Protein AF-A0A1I2V2Q7-F1 (afdb_monomer_lite)

Sequence (184 aa):
MTVQGTGQEMGPAPDPRGIEAPASISVDASSVDAARVRAPTTLAESLITEAGWTRGNFGHDGPNPPYLRIGGKLWLTLTEFEPCFSSFHRDRLLFRSKVSMTDHLSHYDQIMVDPLAFEDRFGPRQGTDATFPFGAWLSIREVRFTGIELLGKRHGPVRLPLEPLAVASAIWLRHTGRTGPAPA

Secondary structure (DSSP, 8-state):
--------------------PPP-------SSSGGG-PPPEEHHHHHHHHS---GGGG-TT-SSSS--EEEEEEPSSTT-EEEEEE-SS--SSSS--EEEHHHHHHT-SEEEE-THHHHHHH-TT---TTTS-TT--EEEEEEETTEEEEEETTTEEEEE-STT---GGGEEEE-----PPPP-

Foldseek 3Di:
DDDDDDDDDDDDDDDDDDDPDDPPPPPPPPPPQVVAWDDKDFLLVLCVPPVVDDQCLQPDPGLPHFFQDWDWDPDPPNPDIFTWRAGPDPDPDDHPRTDGPQVSQVVFFWKAAALVLQCVPPNPPPSDVVQPNHPFIWGFDDQDQQFTWTQGPPPGIDGHGPSSNGRRRRMITTHPSDPDPDDD

Structure (mmCIF, N/CA/C/O backbone):
data_AF-A0A1I2V2Q7-F1
#
_entry.id   AF-A0A1I2V2Q7-F1
#
loop_
_atom_site.group_PDB
_atom_site.id
_atom_site.type_symbol
_atom_site.label_atom_id
_atom_site.label_alt_id
_atom_site.label_comp_id
_atom_site.label_asym_id
_atom_site.label_entity_id
_atom_site.label_seq_id
_atom_site.pdbx_PDB_ins_code
_atom_site.Cartn_x
_atom_site.Cartn_y
_atom_site.Cartn_z
_atom_site.occupancy
_atom_site.B_iso_or_equiv
_atom_site.auth_seq_id
_atom_site.auth_comp_id
_atom_site.auth_asym_id
_atom_site.auth_atom_id
_atom_site.pdbx_PDB_model_num
ATOM 1 N N . MET A 1 1 ? -39.667 -34.264 -70.169 1.00 47.88 1 MET A N 1
ATOM 2 C CA . MET A 1 1 ? -40.884 -33.671 -70.770 1.00 47.88 1 MET A CA 1
ATOM 3 C C . MET A 1 1 ? -42.094 -34.266 -70.069 1.00 47.88 1 MET A C 1
ATOM 5 O O . MET A 1 1 ? -41.977 -35.409 -69.639 1.00 47.88 1 MET A O 1
ATOM 9 N N . THR A 1 2 ? -43.190 -33.489 -70.007 1.00 37.16 2 THR A N 1
ATOM 10 C CA . THR A 1 2 ? -44.535 -33.819 -69.461 1.00 37.16 2 THR A CA 1
ATOM 11 C C . THR A 1 2 ? -44.606 -33.855 -67.910 1.00 37.16 2 THR A C 1
ATOM 13 O O . THR A 1 2 ? -43.674 -34.349 -67.294 1.00 37.16 2 THR A O 1
ATOM 16 N N . VAL A 1 3 ? -45.592 -33.323 -67.160 1.00 42.06 3 VAL A N 1
ATOM 17 C CA . VAL A 1 3 ? -46.950 -32.760 -67.387 1.00 42.06 3 VAL A CA 1
ATOM 18 C C . VAL A 1 3 ? -47.276 -31.719 -66.280 1.00 42.06 3 VAL A C 1
ATOM 20 O O . VAL A 1 3 ? -46.694 -31.739 -65.202 1.00 42.06 3 VAL A O 1
ATOM 23 N N . GLN A 1 4 ? -48.238 -30.854 -66.610 1.00 40.84 4 GLN A N 1
ATOM 24 C CA . GLN A 1 4 ? -49.060 -29.878 -65.872 1.00 40.84 4 GLN A CA 1
ATOM 25 C C . GLN A 1 4 ? -49.684 -30.298 -64.516 1.00 40.84 4 GLN A C 1
ATOM 27 O O . GLN A 1 4 ? -49.813 -31.481 -64.221 1.00 40.84 4 GLN A O 1
ATOM 32 N N . GLY A 1 5 ? -50.259 -29.301 -63.817 1.00 38.88 5 GLY A N 1
ATOM 33 C CA . GLY A 1 5 ? -51.534 -29.439 -63.078 1.00 38.88 5 GLY A CA 1
ATOM 34 C C . GLY A 1 5 ? -51.632 -28.576 -61.809 1.00 38.88 5 GLY A C 1
ATOM 35 O O . GLY A 1 5 ? -50.904 -28.835 -60.864 1.00 38.88 5 GLY A O 1
ATOM 36 N N . THR A 1 6 ? -52.385 -27.458 -61.815 1.00 40.97 6 THR A N 1
ATOM 37 C CA . THR A 1 6 ? -53.725 -27.286 -61.166 1.00 40.97 6 THR A CA 1
ATOM 38 C C . THR A 1 6 ? -53.686 -27.440 -59.633 1.00 40.97 6 THR A C 1
ATOM 40 O O . THR A 1 6 ? -53.386 -28.515 -59.145 1.00 40.97 6 THR A O 1
ATOM 43 N N . GLY A 1 7 ? -53.914 -26.433 -58.784 1.00 42.69 7 GLY A N 1
ATOM 44 C CA . GLY A 1 7 ? -55.042 -25.498 -58.755 1.00 42.69 7 GLY A CA 1
ATOM 45 C C . GLY A 1 7 ? -56.241 -26.133 -58.030 1.00 42.69 7 GLY A C 1
ATOM 46 O O . GLY A 1 7 ? -56.908 -26.933 -58.665 1.00 42.69 7 GLY A O 1
ATOM 47 N N . GLN A 1 8 ? -56.461 -25.802 -56.744 1.00 45.25 8 GLN A N 1
ATOM 48 C CA . GLN A 1 8 ? -57.735 -25.742 -55.972 1.00 45.25 8 GLN A CA 1
ATOM 49 C C . GLN A 1 8 ? -57.384 -25.563 -54.472 1.00 45.25 8 GLN A C 1
ATOM 51 O O . GLN A 1 8 ? -56.536 -26.282 -53.959 1.00 45.25 8 GLN A O 1
ATOM 56 N N . GLU A 1 9 ? -57.740 -24.483 -53.770 1.00 38.28 9 GLU A N 1
ATOM 57 C CA . GLU A 1 9 ? -59.055 -23.965 -53.334 1.00 38.28 9 GLU A CA 1
ATOM 58 C C . GLU A 1 9 ? -59.531 -24.529 -51.969 1.00 38.28 9 GLU A C 1
ATOM 60 O O . GLU A 1 9 ? -59.973 -25.663 -51.856 1.00 38.28 9 GLU A O 1
ATOM 65 N N . MET A 1 10 ? -59.393 -23.665 -50.950 1.00 42.22 10 MET A N 1
ATOM 66 C CA . MET A 1 10 ? -60.330 -23.310 -49.866 1.00 42.22 10 MET A CA 1
ATOM 67 C C . MET A 1 10 ? -61.008 -24.391 -48.992 1.00 42.22 10 MET A C 1
ATOM 69 O O . MET A 1 10 ? -61.874 -25.141 -49.425 1.00 42.22 10 MET A O 1
ATOM 73 N N . GLY A 1 11 ? -60.752 -24.298 -47.681 1.00 37.41 11 GLY A N 1
ATOM 74 C CA . GLY A 1 11 ? -61.641 -24.761 -46.609 1.00 37.41 11 GLY A CA 1
ATOM 75 C C . GLY A 1 11 ? -61.456 -23.887 -45.350 1.00 37.41 11 GLY A C 1
ATOM 76 O O . GLY A 1 11 ? -60.307 -23.590 -45.018 1.00 37.41 11 GLY A O 1
ATOM 77 N N . PRO A 1 12 ? -62.530 -23.411 -44.683 1.00 48.53 12 PRO A N 1
ATOM 78 C CA . PRO A 1 12 ? -62.447 -22.479 -43.556 1.00 48.53 12 PRO A CA 1
ATOM 79 C C . PRO A 1 12 ? -62.260 -23.167 -42.187 1.00 48.53 12 PRO A C 1
ATOM 81 O O . PRO A 1 12 ? -62.393 -24.379 -42.050 1.00 48.53 12 PRO A O 1
ATOM 84 N N . ALA A 1 13 ? -61.945 -22.321 -41.197 1.00 47.22 13 ALA A N 1
ATOM 85 C CA . ALA A 1 13 ? -61.551 -22.569 -39.802 1.00 47.22 13 ALA A CA 1
ATOM 86 C C . ALA A 1 13 ? -62.484 -23.490 -38.971 1.00 47.22 13 ALA A C 1
ATOM 88 O O . ALA A 1 13 ? -63.638 -23.704 -39.344 1.00 47.22 13 ALA A O 1
ATOM 89 N N . PRO A 1 14 ? -62.028 -23.971 -37.792 1.00 50.31 14 PRO A N 1
ATOM 90 C CA . PRO A 1 14 ? -62.225 -23.158 -36.586 1.00 50.31 14 PRO A CA 1
ATOM 91 C C . PRO A 1 14 ? -61.078 -23.198 -35.558 1.00 50.31 14 PRO A C 1
ATOM 93 O O . PRO A 1 14 ? -60.478 -24.230 -35.269 1.00 50.31 14 PRO A O 1
ATOM 96 N N . ASP A 1 15 ? -60.865 -22.033 -34.954 1.00 52.50 15 ASP A N 1
ATOM 97 C CA . ASP A 1 15 ? -60.234 -21.820 -33.651 1.00 52.50 15 ASP A CA 1
ATOM 98 C C . ASP A 1 15 ? -61.124 -22.419 -32.543 1.00 52.50 15 ASP A C 1
ATOM 100 O O . ASP A 1 15 ? -62.352 -22.255 -32.584 1.00 52.50 15 ASP A O 1
ATOM 104 N N . PRO A 1 16 ? -60.541 -23.100 -31.544 1.00 44.28 16 PRO A N 1
ATOM 105 C CA . PRO A 1 16 ? -60.930 -22.718 -30.197 1.00 44.28 16 PRO A CA 1
ATOM 106 C C . PRO A 1 16 ? -59.769 -22.754 -29.196 1.00 44.28 16 PRO A C 1
ATOM 108 O O . PRO A 1 16 ? -59.332 -23.813 -28.755 1.00 44.28 16 PRO A O 1
ATOM 111 N N . ARG A 1 17 ? -59.481 -21.562 -28.676 1.00 35.75 17 ARG A N 1
ATOM 112 C CA . ARG A 1 17 ? -59.240 -21.275 -27.253 1.00 35.75 17 ARG A CA 1
ATOM 113 C C . ARG A 1 17 ? -57.937 -21.807 -26.655 1.00 35.75 17 ARG A C 1
ATOM 115 O O . ARG A 1 17 ? -57.837 -22.948 -26.225 1.00 35.75 17 ARG A O 1
ATOM 122 N N . GLY A 1 18 ? -57.084 -20.830 -26.360 1.00 40.41 18 GLY A N 1
ATOM 123 C CA . GLY A 1 18 ? -56.561 -20.662 -25.009 1.00 40.41 18 GLY A CA 1
ATOM 124 C C . GLY A 1 18 ? -55.277 -21.420 -24.724 1.00 40.41 18 GLY A C 1
ATOM 125 O O . GLY A 1 18 ? -55.314 -22.601 -24.424 1.00 40.41 18 GLY A O 1
ATOM 126 N N . ILE A 1 19 ? -54.171 -20.682 -24.726 1.00 43.44 19 ILE A N 1
ATOM 127 C CA . ILE A 1 19 ? -53.208 -20.600 -23.622 1.00 43.44 19 ILE A CA 1
ATOM 128 C C . ILE A 1 19 ? -52.491 -19.263 -23.845 1.00 43.44 19 ILE A C 1
ATOM 130 O O . ILE A 1 19 ? -51.709 -19.107 -24.781 1.00 43.44 19 ILE A O 1
ATOM 134 N N . GLU A 1 20 ? -52.830 -18.266 -23.028 1.00 40.56 20 GLU A N 1
ATOM 135 C CA . GLU A 1 20 ? -52.035 -17.048 -22.899 1.00 40.56 20 GLU A CA 1
ATOM 136 C C . GLU A 1 20 ? -50.634 -17.454 -22.433 1.00 40.56 20 GLU A C 1
ATOM 138 O O . GLU A 1 20 ? -50.457 -18.003 -21.343 1.00 40.56 20 GLU A O 1
ATOM 143 N N . ALA A 1 21 ? -49.631 -17.216 -23.276 1.00 42.75 21 ALA A N 1
ATOM 144 C CA . ALA A 1 21 ? -48.246 -17.261 -22.843 1.00 42.75 21 ALA A CA 1
ATOM 145 C C . ALA A 1 21 ? -48.030 -16.098 -21.857 1.00 42.75 21 ALA A C 1
ATOM 147 O O . ALA A 1 21 ? -48.347 -14.955 -22.203 1.00 42.75 21 ALA A O 1
ATOM 148 N N . PRO A 1 22 ? -47.526 -16.345 -20.635 1.00 43.75 22 PRO A N 1
ATOM 149 C CA . PRO A 1 22 ? -47.325 -15.278 -19.674 1.00 43.75 22 PRO A CA 1
ATOM 150 C C . PRO A 1 22 ? -46.285 -14.297 -20.212 1.00 43.75 22 PRO A C 1
ATOM 152 O O . PRO A 1 22 ? -45.195 -14.685 -20.635 1.00 43.75 22 PRO A O 1
ATOM 155 N N . ALA A 1 23 ? -46.650 -13.016 -20.181 1.00 42.16 23 ALA A N 1
ATOM 156 C CA . ALA A 1 23 ? -45.751 -11.907 -20.422 1.00 42.16 23 ALA A CA 1
ATOM 157 C C . ALA A 1 23 ? -44.493 -12.076 -19.561 1.00 42.16 23 ALA A C 1
ATOM 159 O O . ALA A 1 23 ? -44.561 -12.067 -18.330 1.00 42.16 23 ALA A O 1
ATOM 160 N N . SER A 1 24 ? -43.345 -12.225 -20.219 1.00 38.78 24 SER A N 1
ATOM 161 C CA . SER A 1 24 ? -42.039 -12.142 -19.580 1.00 38.78 24 SER A CA 1
ATOM 162 C C . SER A 1 24 ? -41.851 -10.720 -19.061 1.00 38.78 24 SER A C 1
ATOM 164 O O . SER A 1 24 ? -41.350 -9.841 -19.760 1.00 38.78 24 SER A O 1
ATOM 166 N N . ILE A 1 25 ? -42.275 -10.486 -17.821 1.00 46.09 25 ILE A N 1
ATOM 167 C CA . ILE A 1 25 ? -41.792 -9.375 -17.012 1.00 46.09 25 ILE A CA 1
ATOM 168 C C . ILE A 1 25 ? -40.336 -9.719 -16.703 1.00 46.09 25 ILE A C 1
ATOM 170 O O . ILE A 1 25 ? -40.024 -10.362 -15.701 1.00 46.09 25 ILE A O 1
ATOM 174 N N . SER A 1 26 ? -39.439 -9.340 -17.610 1.00 41.94 26 SER A N 1
ATOM 175 C CA . SER A 1 26 ? -38.017 -9.273 -17.307 1.00 41.94 26 SER A CA 1
ATOM 176 C C . SER A 1 26 ? -37.836 -8.137 -16.312 1.00 41.94 26 SER A C 1
ATOM 178 O O . SER A 1 26 ? -37.715 -6.970 -16.679 1.00 41.94 26 SER A O 1
ATOM 180 N N . VAL A 1 27 ? -37.902 -8.489 -15.029 1.00 48.03 27 VAL A N 1
ATOM 181 C CA . VAL A 1 27 ? -37.451 -7.634 -13.938 1.00 48.03 27 VAL A CA 1
ATOM 182 C C . VAL A 1 27 ? -35.957 -7.437 -14.152 1.00 48.03 27 VAL A C 1
ATOM 184 O O . VAL A 1 27 ? -35.165 -8.363 -13.973 1.00 48.03 27 VAL A O 1
ATOM 187 N N . ASP A 1 28 ? -35.586 -6.239 -14.587 1.00 45.72 28 ASP A N 1
ATOM 188 C CA . ASP A 1 28 ? -34.203 -5.828 -14.779 1.00 45.72 28 ASP A CA 1
ATOM 189 C C . ASP A 1 28 ? -33.544 -5.631 -13.403 1.00 45.72 28 ASP A C 1
ATOM 191 O O . ASP A 1 28 ? -33.432 -4.533 -12.862 1.00 45.72 28 ASP A O 1
ATOM 195 N N . ALA A 1 29 ? -33.193 -6.752 -12.773 1.00 46.31 29 ALA A N 1
ATOM 196 C CA . ALA A 1 29 ? -32.553 -6.826 -11.463 1.00 46.31 29 ALA A CA 1
ATOM 197 C C . ALA A 1 29 ? -31.031 -7.017 -11.577 1.00 46.31 29 ALA A C 1
ATOM 199 O O . ALA A 1 29 ? -30.413 -7.597 -10.689 1.00 46.31 29 ALA A O 1
ATOM 200 N N . SER A 1 30 ? -30.406 -6.574 -12.674 1.00 47.50 30 SER A N 1
ATOM 201 C CA . SER A 1 30 ? -28.952 -6.717 -12.879 1.00 47.50 30 SER A CA 1
ATOM 202 C C . SER A 1 30 ? -28.174 -5.399 -12.890 1.00 47.50 30 SER A C 1
ATOM 204 O O . SE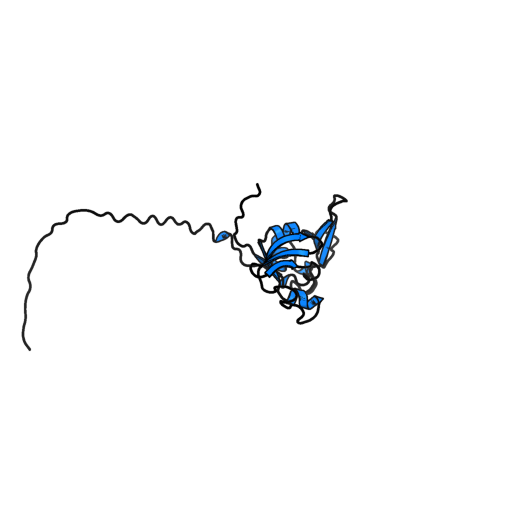R A 1 30 ? -26.948 -5.421 -12.951 1.00 47.50 30 SER A O 1
ATOM 206 N N . SER A 1 31 ? -28.833 -4.245 -12.741 1.00 47.41 31 SER A N 1
ATOM 207 C CA . SER A 1 31 ? -28.136 -2.950 -12.794 1.00 47.41 31 SER A CA 1
ATOM 208 C C . SER A 1 31 ? -27.621 -2.423 -11.442 1.00 47.41 31 SER A C 1
ATOM 210 O O . SER A 1 31 ? -27.024 -1.347 -11.412 1.00 47.41 31 SER A O 1
ATOM 212 N N . VAL A 1 32 ? -27.818 -3.134 -10.323 1.00 48.25 32 VAL A N 1
ATOM 213 C CA . VAL A 1 32 ? -27.478 -2.602 -8.981 1.00 48.25 32 VAL A CA 1
ATOM 214 C C . VAL A 1 32 ? -26.132 -3.108 -8.434 1.00 48.25 32 VAL A C 1
ATOM 216 O O . VAL A 1 32 ? -25.567 -2.462 -7.555 1.00 48.25 32 VAL A O 1
ATOM 219 N N . ASP A 1 33 ? -25.541 -4.174 -8.990 1.00 46.25 33 ASP A N 1
ATOM 220 C CA . ASP A 1 33 ? -24.334 -4.795 -8.401 1.00 46.25 33 ASP A CA 1
ATOM 221 C C . ASP A 1 33 ? -23.019 -4.558 -9.169 1.00 46.25 33 ASP A C 1
ATOM 223 O O . ASP A 1 33 ? -21.927 -4.750 -8.634 1.00 46.25 33 ASP A O 1
ATOM 227 N N . ALA A 1 34 ? -23.079 -4.052 -10.404 1.00 46.19 34 ALA A N 1
ATOM 228 C CA . ALA A 1 34 ? -21.872 -3.739 -11.179 1.00 46.19 34 ALA A CA 1
ATOM 229 C C . ALA A 1 34 ? -21.170 -2.444 -10.716 1.00 46.19 34 ALA A C 1
ATOM 231 O O . ALA A 1 34 ? -19.982 -2.252 -10.968 1.00 46.19 34 ALA A O 1
ATOM 232 N N . ALA A 1 35 ? -21.876 -1.559 -10.002 1.00 46.34 35 ALA A N 1
ATOM 233 C CA . ALA A 1 35 ? -21.362 -0.248 -9.599 1.00 46.34 35 ALA A CA 1
ATOM 234 C C . ALA A 1 35 ? -20.326 -0.293 -8.456 1.00 46.34 35 ALA A C 1
ATOM 236 O O . ALA A 1 35 ? -19.679 0.717 -8.176 1.00 46.34 35 ALA A O 1
ATOM 237 N N . ARG A 1 36 ? -20.161 -1.436 -7.772 1.00 53.56 36 ARG A N 1
ATOM 238 C CA . ARG A 1 36 ? -19.286 -1.545 -6.587 1.00 53.56 36 ARG A CA 1
ATOM 239 C C . ARG A 1 36 ? -17.941 -2.219 -6.834 1.00 53.56 36 ARG A C 1
ATOM 241 O O . ARG A 1 36 ? -17.067 -2.131 -5.974 1.00 53.56 36 ARG A O 1
ATOM 248 N N . VAL A 1 37 ? -17.733 -2.844 -7.989 1.00 56.59 37 VAL A N 1
ATOM 249 C CA . VAL A 1 37 ? -16.422 -3.402 -8.345 1.00 56.59 37 VAL A CA 1
ATOM 250 C C . VAL A 1 37 ? -15.644 -2.335 -9.110 1.00 56.59 37 VAL A C 1
ATOM 252 O O . VAL A 1 37 ? -15.643 -2.300 -10.337 1.00 56.59 37 VAL A O 1
ATOM 255 N N . ARG A 1 38 ? -15.001 -1.416 -8.378 1.00 74.19 38 ARG A N 1
ATOM 256 C CA . ARG A 1 38 ? -14.020 -0.510 -8.994 1.00 74.19 38 ARG A CA 1
ATOM 257 C C . ARG A 1 38 ? -12.830 -1.326 -9.497 1.00 74.19 38 ARG A C 1
ATOM 259 O O . ARG A 1 38 ? -12.442 -2.314 -8.868 1.00 74.19 38 ARG A O 1
ATOM 266 N N . ALA A 1 39 ? -12.252 -0.898 -10.619 1.00 85.88 39 ALA A N 1
ATOM 267 C CA . ALA A 1 39 ? -11.012 -1.475 -11.120 1.00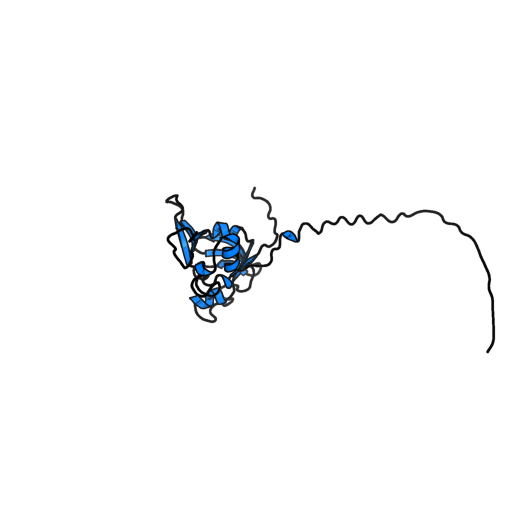 85.88 39 ALA A CA 1
ATOM 268 C C . ALA A 1 39 ? -9.924 -1.422 -10.026 1.00 85.88 39 ALA A C 1
ATOM 270 O O . ALA A 1 39 ? -9.900 -0.455 -9.256 1.00 85.88 39 ALA A O 1
ATOM 271 N N . PRO A 1 40 ? -9.047 -2.439 -9.929 1.00 93.25 40 PRO A N 1
ATOM 272 C CA . PRO A 1 40 ? -7.898 -2.379 -9.037 1.00 93.25 40 PRO A CA 1
ATOM 273 C C . PRO A 1 40 ? -7.091 -1.097 -9.257 1.00 93.25 40 PRO A C 1
ATOM 275 O O . PRO A 1 40 ? -6.880 -0.690 -10.397 1.00 93.25 40 PRO A O 1
ATOM 278 N N . THR A 1 41 ? -6.638 -0.489 -8.166 1.00 93.31 41 THR A N 1
ATOM 279 C CA . THR A 1 41 ? -5.836 0.741 -8.160 1.00 93.31 41 THR A CA 1
ATOM 280 C C . THR A 1 41 ? -4.532 0.483 -7.422 1.00 93.31 41 THR A C 1
ATOM 282 O O . THR A 1 41 ? -4.490 -0.359 -6.520 1.00 93.31 41 THR A O 1
ATOM 285 N N . THR A 1 42 ? -3.454 1.171 -7.777 1.00 92.00 42 THR A N 1
ATOM 286 C CA . THR A 1 42 ? -2.222 1.081 -6.983 1.00 92.00 42 THR A CA 1
ATOM 287 C C . THR A 1 42 ? -2.365 1.852 -5.668 1.00 92.00 42 THR A C 1
ATOM 289 O O . THR A 1 42 ? -3.127 2.817 -5.561 1.00 92.00 42 THR A O 1
ATOM 292 N N . LEU A 1 43 ? -1.601 1.477 -4.641 1.00 90.75 43 LEU A N 1
ATOM 293 C CA . LEU A 1 43 ? -1.550 2.236 -3.391 1.00 90.75 43 LEU A CA 1
ATOM 294 C C . LEU A 1 43 ? -1.078 3.674 -3.660 1.00 90.75 43 LEU A C 1
ATOM 296 O O . LEU A 1 43 ? -1.624 4.611 -3.083 1.00 90.75 43 LEU A O 1
ATOM 300 N N . ALA A 1 44 ? -0.148 3.869 -4.600 1.00 88.75 44 ALA A N 1
ATOM 301 C CA . ALA A 1 44 ? 0.258 5.200 -5.051 1.00 88.75 44 ALA A CA 1
ATOM 302 C C . ALA A 1 44 ? -0.917 6.023 -5.606 1.00 88.75 44 ALA A C 1
ATOM 304 O O . ALA A 1 44 ? -1.150 7.146 -5.159 1.00 88.75 44 ALA A O 1
ATOM 305 N N . GLU A 1 45 ? -1.676 5.466 -6.552 1.00 90.12 45 GLU A N 1
ATOM 306 C CA . GLU A 1 45 ? -2.837 6.137 -7.146 1.00 90.12 45 GLU A CA 1
ATOM 307 C C . GLU A 1 45 ? -3.906 6.435 -6.103 1.00 90.12 45 GLU A C 1
ATOM 309 O O . GLU A 1 45 ? -4.363 7.572 -6.040 1.00 90.12 45 GLU A O 1
ATOM 314 N N . SER A 1 46 ? -4.237 5.478 -5.229 1.00 91.31 46 SER A N 1
ATOM 315 C CA . SER A 1 46 ? -5.223 5.696 -4.163 1.00 91.31 46 SER A CA 1
ATOM 316 C C . SER A 1 46 ? -4.851 6.863 -3.246 1.00 91.31 46 SER A C 1
ATOM 318 O O . SER A 1 46 ? -5.690 7.695 -2.913 1.00 91.31 46 SER A O 1
ATOM 320 N N . LEU A 1 47 ? -3.577 6.987 -2.870 1.00 88.50 47 LEU A N 1
ATOM 321 C CA . LEU A 1 47 ? -3.105 8.088 -2.036 1.00 88.50 47 LEU A CA 1
ATOM 322 C C . LEU A 1 47 ? -3.185 9.429 -2.780 1.00 88.50 47 LEU A C 1
ATOM 324 O O . LEU A 1 47 ? -3.496 10.452 -2.167 1.00 88.50 47 LEU A O 1
ATOM 328 N N . ILE A 1 48 ? -2.960 9.436 -4.097 1.00 87.75 48 ILE A N 1
ATOM 329 C CA . ILE A 1 48 ? -3.109 10.639 -4.926 1.00 87.75 48 ILE A CA 1
ATOM 330 C C . ILE A 1 48 ? -4.578 11.050 -5.030 1.00 87.75 48 ILE A C 1
ATOM 332 O O . ILE A 1 48 ? -4.924 12.204 -4.782 1.00 87.75 48 ILE A O 1
ATOM 336 N N . THR A 1 49 ? -5.451 10.111 -5.389 1.00 89.06 49 THR A N 1
ATOM 337 C CA . THR A 1 49 ? -6.849 10.407 -5.713 1.00 89.06 49 THR A CA 1
ATOM 338 C C . THR A 1 49 ? -7.727 10.581 -4.480 1.00 89.06 49 THR A C 1
ATOM 340 O O . THR A 1 49 ? -8.699 11.328 -4.538 1.00 89.06 49 THR A O 1
ATOM 343 N N . GLU A 1 50 ? 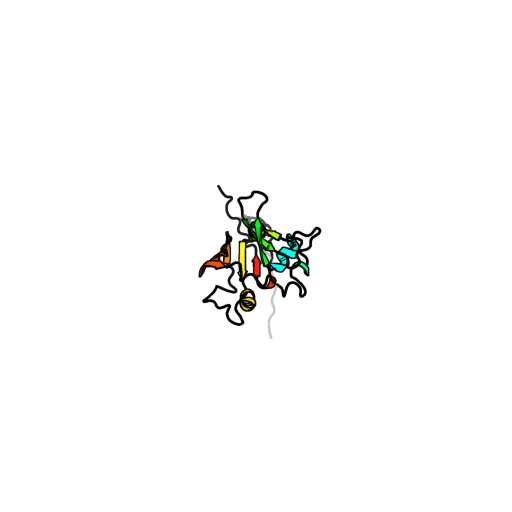-7.407 9.908 -3.373 1.00 90.25 50 GLU A N 1
ATOM 344 C CA . GLU A 1 50 ? -8.271 9.845 -2.183 1.00 90.25 50 GLU A CA 1
ATOM 345 C C . GLU A 1 50 ? -7.665 10.558 -0.972 1.00 90.25 50 GLU A C 1
ATOM 347 O O . GLU A 1 50 ? -8.395 11.166 -0.194 1.00 90.25 50 GLU A O 1
ATOM 352 N N . ALA A 1 51 ? -6.336 10.538 -0.818 1.00 85.00 51 ALA A N 1
ATOM 353 C CA . ALA A 1 51 ? -5.654 11.167 0.318 1.00 85.00 51 ALA A CA 1
ATOM 354 C C . ALA A 1 51 ? -5.038 12.541 -0.012 1.00 85.00 51 ALA A C 1
ATOM 356 O O . ALA A 1 51 ? -4.390 13.155 0.844 1.00 85.00 51 ALA A O 1
ATOM 357 N N . GLY A 1 52 ? -5.247 13.036 -1.237 1.00 85.62 52 GLY A N 1
ATOM 358 C CA . GLY A 1 52 ? -4.776 14.344 -1.695 1.00 85.62 52 GLY A CA 1
ATOM 359 C C . GLY A 1 52 ? -3.259 14.436 -1.844 1.00 85.62 52 GLY A C 1
ATOM 360 O O . GLY A 1 52 ? -2.707 15.538 -1.811 1.00 85.62 52 GLY A O 1
ATOM 361 N N . TRP A 1 53 ? -2.566 13.299 -1.959 1.00 84.69 53 TRP A N 1
ATOM 362 C CA . TRP A 1 53 ? -1.143 13.305 -2.274 1.00 84.69 53 TRP A CA 1
ATOM 363 C C . TRP A 1 53 ? -0.920 13.733 -3.725 1.00 84.69 53 TRP A C 1
ATOM 365 O O . TRP A 1 53 ? -1.748 13.573 -4.614 1.00 84.69 53 TRP A O 1
ATOM 375 N N . THR A 1 54 ? 0.252 14.283 -3.973 1.00 83.38 54 THR A N 1
ATOM 376 C CA . THR A 1 54 ? 0.771 14.587 -5.301 1.00 83.38 54 THR A CA 1
ATOM 377 C C . THR A 1 54 ? 1.919 13.634 -5.607 1.00 83.38 54 THR A C 1
ATOM 379 O O . THR A 1 54 ? 2.454 12.980 -4.710 1.00 83.38 54 THR A O 1
ATOM 382 N N . ARG A 1 55 ? 2.365 13.583 -6.866 1.00 80.94 55 ARG A N 1
ATOM 383 C CA . ARG A 1 55 ? 3.546 12.786 -7.241 1.00 80.94 55 ARG A CA 1
ATOM 384 C C . ARG A 1 55 ? 4.782 13.133 -6.402 1.00 80.94 55 ARG A C 1
ATOM 386 O O . ARG A 1 55 ? 5.522 12.230 -6.044 1.00 80.94 55 ARG A O 1
ATOM 393 N N . GLY A 1 56 ? 4.943 14.399 -6.004 1.00 78.50 56 GLY A N 1
ATOM 394 C CA . GLY A 1 56 ? 6.053 14.831 -5.149 1.00 78.50 56 GLY A CA 1
ATOM 395 C C . GLY A 1 56 ? 6.033 14.220 -3.742 1.00 78.50 56 GLY A C 1
ATOM 396 O O . GLY A 1 56 ? 7.074 14.110 -3.102 1.00 78.50 56 GLY A O 1
ATOM 397 N N . ASN A 1 57 ? 4.887 13.745 -3.244 1.00 80.81 57 ASN A N 1
ATOM 398 C CA . ASN A 1 57 ? 4.840 13.038 -1.958 1.00 80.81 57 ASN A CA 1
ATOM 399 C C . ASN A 1 57 ? 5.558 11.681 -1.998 1.00 80.81 57 ASN A C 1
ATOM 401 O O . ASN A 1 57 ? 5.957 11.184 -0.946 1.00 80.81 57 ASN A O 1
ATOM 405 N N . PHE A 1 58 ? 5.777 11.139 -3.195 1.00 78.44 58 PHE A N 1
ATOM 406 C CA . PHE A 1 58 ? 6.557 9.936 -3.470 1.00 78.44 58 PHE A CA 1
ATOM 407 C C . PHE A 1 58 ? 7.935 10.296 -4.027 1.00 78.44 58 PHE A C 1
ATOM 409 O O . PHE A 1 58 ? 8.449 9.555 -4.841 1.00 78.44 58 PHE A O 1
ATOM 416 N N . GLY A 1 59 ? 8.499 11.454 -3.662 1.00 73.25 59 GLY A N 1
ATOM 417 C CA . GLY A 1 59 ? 9.847 11.900 -4.027 1.00 73.25 59 GLY A CA 1
ATOM 418 C C . GLY A 1 59 ? 10.071 12.247 -5.502 1.00 73.25 59 GLY A C 1
ATOM 419 O O . GLY A 1 59 ? 9.143 12.616 -6.219 1.00 73.25 59 GLY A O 1
ATOM 420 N N . HIS A 1 60 ? 11.345 12.254 -5.909 1.00 61.75 60 HIS A N 1
ATOM 421 C CA . HIS A 1 60 ? 11.794 12.951 -7.118 1.00 61.75 60 HIS A CA 1
ATOM 422 C C . HIS A 1 60 ? 11.437 12.254 -8.439 1.00 61.75 60 HIS A C 1
ATOM 424 O O . HIS A 1 60 ? 11.279 12.966 -9.430 1.00 61.75 60 HIS A O 1
ATOM 430 N N . ASP A 1 61 ? 11.226 10.932 -8.455 1.00 60.50 61 ASP A N 1
ATOM 431 C CA . ASP A 1 61 ? 10.946 10.191 -9.697 1.00 60.50 61 ASP A CA 1
ATOM 432 C C . ASP A 1 61 ? 9.452 9.819 -9.881 1.00 60.50 61 ASP A C 1
ATOM 434 O O . ASP A 1 61 ? 9.049 9.311 -10.930 1.00 60.50 61 ASP A O 1
ATOM 438 N N . GLY A 1 62 ? 8.569 10.188 -8.941 1.00 54.44 62 GLY A N 1
ATOM 439 C CA . GLY A 1 62 ? 7.125 9.926 -9.026 1.00 54.44 62 GLY A CA 1
ATOM 440 C C . GLY A 1 62 ? 6.725 8.547 -8.472 1.00 54.44 62 GLY A C 1
ATOM 441 O O . GLY A 1 62 ? 7.420 8.012 -7.615 1.00 54.44 62 GLY A O 1
ATOM 442 N N . PRO A 1 63 ? 5.576 7.954 -8.876 1.00 52.12 63 PRO A N 1
ATOM 443 C CA . PRO A 1 63 ? 5.058 6.733 -8.238 1.00 52.12 63 PRO A CA 1
ATOM 444 C C . PRO A 1 63 ? 5.978 5.511 -8.398 1.00 52.12 63 PRO A C 1
ATOM 446 O O . PRO A 1 63 ? 5.790 4.528 -7.693 1.00 52.12 63 PRO A O 1
ATOM 449 N N . ASN A 1 64 ? 6.992 5.595 -9.261 1.00 50.12 64 ASN A N 1
ATOM 450 C CA . ASN A 1 64 ? 8.220 4.815 -9.168 1.00 50.12 64 ASN A CA 1
ATOM 451 C C . ASN A 1 64 ? 9.369 5.790 -8.870 1.00 50.12 64 ASN A C 1
ATOM 453 O O . ASN A 1 64 ? 9.442 6.806 -9.548 1.00 50.12 64 ASN A O 1
ATOM 457 N N . PRO A 1 65 ? 10.394 5.359 -8.130 1.00 51.47 65 PRO A N 1
ATOM 458 C CA . PRO A 1 65 ? 10.619 5.578 -6.686 1.00 51.47 65 PRO A CA 1
ATOM 459 C C . PRO A 1 65 ? 10.670 7.069 -6.213 1.00 51.47 65 PRO A C 1
ATOM 461 O O . PRO A 1 65 ? 10.863 7.957 -7.035 1.00 51.47 65 PRO A O 1
ATOM 464 N N . PRO A 1 66 ? 10.588 7.388 -4.888 1.00 56.44 66 PRO A N 1
ATOM 465 C CA . PRO A 1 66 ? 10.833 6.509 -3.747 1.00 56.44 66 PRO A CA 1
ATOM 466 C C . PRO A 1 66 ? 9.691 6.337 -2.720 1.00 56.44 66 PRO A C 1
ATOM 468 O O . PRO A 1 66 ? 8.930 7.243 -2.388 1.00 56.44 66 PRO A O 1
ATOM 471 N N . TYR A 1 67 ? 9.719 5.141 -2.125 1.00 57.00 67 TYR A N 1
ATOM 472 C CA . TYR A 1 67 ? 9.489 4.813 -0.712 1.00 57.00 67 TYR A CA 1
ATOM 473 C C . TYR A 1 67 ? 8.264 5.405 -0.023 1.00 57.00 67 TYR A C 1
ATOM 475 O O . TYR A 1 67 ? 8.307 6.523 0.495 1.00 57.00 67 TYR A O 1
ATOM 483 N N . LEU A 1 68 ? 7.228 4.572 0.170 1.00 60.00 68 LEU A N 1
ATOM 484 C CA . LEU A 1 68 ? 6.332 4.779 1.309 1.00 60.00 68 LEU A CA 1
ATOM 485 C C . LEU A 1 68 ? 7.164 4.645 2.570 1.00 60.00 68 LEU A C 1
ATOM 487 O O . LEU A 1 68 ? 7.597 3.563 2.964 1.00 60.00 68 LEU A O 1
ATOM 491 N N . ARG A 1 69 ? 7.392 5.775 3.226 1.00 63.41 69 ARG A N 1
ATOM 492 C CA . ARG A 1 69 ? 7.940 5.749 4.568 1.00 63.41 69 ARG A CA 1
ATOM 493 C C . ARG A 1 69 ? 6.811 5.386 5.496 1.00 63.41 69 ARG A C 1
ATOM 495 O O . ARG A 1 69 ? 5.810 6.092 5.558 1.00 63.41 69 ARG A O 1
ATOM 502 N N . ILE A 1 70 ? 6.982 4.316 6.248 1.00 61.34 70 ILE A N 1
ATOM 503 C CA . ILE A 1 70 ? 6.048 4.012 7.317 1.00 61.34 70 ILE A CA 1
ATOM 504 C C . ILE A 1 70 ? 6.573 4.692 8.563 1.00 61.34 70 ILE A C 1
ATOM 506 O O . ILE A 1 70 ? 7.624 4.352 9.099 1.00 61.34 70 ILE A O 1
ATOM 510 N N . GLY A 1 71 ? 5.863 5.738 8.962 1.00 57.72 71 GLY A N 1
ATOM 511 C CA . GLY A 1 71 ? 6.071 6.401 10.238 1.00 57.72 71 GLY A CA 1
ATOM 512 C C . GLY A 1 71 ? 4.907 6.095 11.166 1.00 57.72 71 GLY A C 1
ATOM 513 O O . GLY A 1 71 ? 3.866 5.618 10.730 1.00 57.72 71 GLY A O 1
ATOM 514 N N . GLY A 1 72 ? 5.042 6.433 12.443 1.00 57.22 72 GLY A N 1
ATOM 515 C CA . GLY A 1 72 ? 3.884 6.512 13.328 1.00 57.22 72 GLY A CA 1
ATOM 516 C C . GLY A 1 72 ? 3.409 7.947 13.516 1.00 57.22 72 GLY A C 1
ATOM 517 O O . GLY A 1 72 ? 4.206 8.899 13.478 1.00 57.22 72 GLY A O 1
ATOM 518 N N . LYS A 1 73 ? 2.109 8.134 13.725 1.00 54.69 73 LYS A N 1
ATOM 519 C CA . LYS A 1 73 ? 1.591 9.294 14.462 1.00 54.69 73 LYS A CA 1
ATOM 520 C C . LYS A 1 73 ? 1.447 8.885 15.924 1.00 54.69 73 LYS A C 1
ATOM 522 O O . LYS A 1 73 ? 0.880 7.836 16.196 1.00 54.69 73 LYS A O 1
ATOM 527 N N . LEU A 1 74 ? 1.923 9.722 16.845 1.00 51.84 74 LEU A N 1
ATOM 528 C CA . LEU A 1 74 ? 1.230 9.819 18.125 1.00 51.84 74 LEU A CA 1
ATOM 529 C C . LEU A 1 74 ? -0.061 10.571 17.820 1.00 51.84 74 LEU A C 1
ATOM 531 O O . LEU A 1 74 ? -0.000 11.690 17.296 1.00 51.84 74 LEU A O 1
ATOM 535 N N . TRP A 1 75 ? -1.207 9.948 18.065 1.00 49.28 75 TRP A N 1
ATOM 536 C CA . TRP A 1 75 ? -2.442 10.711 18.137 1.00 49.28 75 TRP A CA 1
ATOM 537 C C . TRP A 1 75 ? -2.329 11.725 19.286 1.00 49.28 75 TRP A C 1
ATOM 539 O O . TRP A 1 75 ? -1.519 11.579 20.199 1.00 49.28 75 TRP A O 1
ATOM 549 N N . LEU A 1 76 ? -3.101 12.811 19.213 1.00 44.97 76 LEU A N 1
ATOM 550 C CA . LEU A 1 76 ? -3.116 13.892 20.215 1.00 44.97 76 LEU A CA 1
ATOM 551 C C . LEU A 1 76 ? -3.545 13.428 21.624 1.00 44.97 76 LEU A C 1
ATOM 553 O O . LEU A 1 76 ? -3.529 14.216 22.565 1.00 44.97 76 LEU A O 1
ATOM 557 N N . THR A 1 77 ? -3.882 12.152 21.784 1.00 41.03 77 THR A N 1
ATOM 558 C CA . THR A 1 77 ? -3.952 11.431 23.049 1.00 41.03 77 THR A CA 1
ATOM 559 C C . THR A 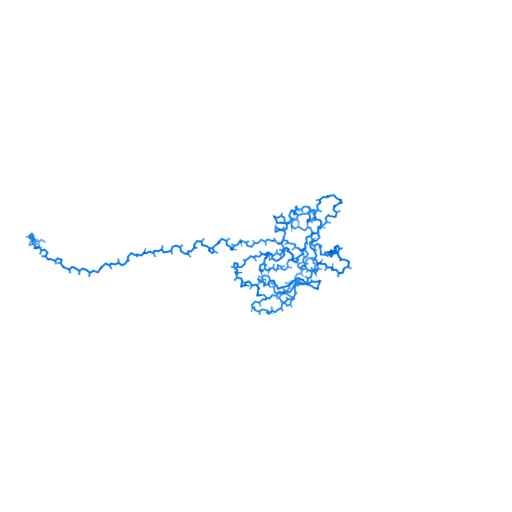1 77 ? -2.617 10.712 23.256 1.00 41.03 77 THR A C 1
ATOM 561 O O . THR A 1 77 ? -2.243 9.834 22.486 1.00 41.03 77 THR A O 1
ATOM 564 N N . LEU A 1 78 ? -1.871 11.094 24.296 1.00 51.44 78 LEU A N 1
ATOM 565 C CA . LEU A 1 78 ? -0.511 10.639 24.654 1.00 51.44 78 LEU A CA 1
ATOM 566 C C . LEU A 1 78 ? -0.325 9.107 24.835 1.00 51.44 78 LEU A C 1
ATOM 568 O O . LEU A 1 78 ? 0.700 8.670 25.352 1.00 51.44 78 LEU A O 1
ATOM 572 N N . THR A 1 79 ? -1.301 8.290 24.443 1.00 51.59 79 THR A N 1
ATOM 573 C CA . THR A 1 79 ? -1.414 6.852 24.697 1.00 51.59 79 THR A CA 1
ATOM 574 C C . THR A 1 79 ? -1.535 6.001 23.434 1.00 51.59 79 THR A C 1
ATOM 576 O O . THR A 1 79 ? -1.282 4.802 23.512 1.00 51.59 79 THR A O 1
ATOM 579 N N . GLU A 1 80 ? -1.887 6.573 22.277 1.00 56.25 80 GLU A N 1
ATOM 580 C CA . GLU A 1 80 ? -2.165 5.791 21.066 1.00 56.25 80 GLU A CA 1
ATOM 581 C C . GLU A 1 80 ? -1.209 6.157 19.929 1.00 56.25 80 GLU A C 1
ATOM 583 O O . GLU A 1 80 ? -1.161 7.279 19.414 1.00 56.25 80 GLU A O 1
ATOM 588 N N . PHE A 1 81 ? -0.397 5.174 19.555 1.00 67.25 81 PHE A N 1
ATOM 589 C CA . PHE A 1 81 ? 0.429 5.219 18.362 1.00 67.25 81 PHE A CA 1
ATOM 590 C C . PHE A 1 81 ? -0.423 4.636 17.221 1.00 67.25 81 PHE A C 1
ATOM 592 O O . PHE A 1 81 ? -1.069 3.611 17.417 1.00 67.25 81 PHE A O 1
ATOM 599 N N . GLU A 1 82 ? -0.372 5.206 16.010 1.00 74.12 82 GLU A N 1
ATOM 600 C CA . GLU A 1 82 ? -0.932 4.560 14.803 1.00 74.12 82 GLU A CA 1
ATOM 601 C C . GLU A 1 82 ? 0.069 4.497 13.620 1.00 74.12 82 GLU A C 1
ATOM 603 O O . GLU A 1 82 ? 0.738 5.509 13.352 1.00 74.12 82 GLU A O 1
ATOM 608 N N . PRO A 1 83 ? 0.187 3.365 12.880 1.00 80.44 83 PRO A N 1
ATOM 609 C CA . PRO A 1 83 ? 0.999 3.299 11.665 1.00 80.44 83 PRO A CA 1
ATOM 610 C C . PRO A 1 83 ? 0.405 4.174 10.552 1.00 80.44 83 PRO A C 1
ATOM 612 O O . PRO A 1 83 ? -0.798 4.187 10.291 1.00 80.44 83 PRO A O 1
ATOM 615 N N . CYS A 1 84 ? 1.264 4.938 9.885 1.00 84.38 84 CYS A N 1
ATOM 616 C CA . CYS A 1 84 ? 0.880 5.901 8.862 1.00 84.38 84 CYS A CA 1
ATOM 617 C C . CYS A 1 84 ? 1.784 5.794 7.634 1.00 84.38 84 CYS A C 1
ATOM 619 O O . CYS A 1 84 ? 3.009 5.693 7.759 1.00 84.38 84 CYS A O 1
ATOM 621 N N . PHE A 1 85 ? 1.196 5.976 6.453 1.00 85.00 85 PHE A N 1
ATOM 622 C CA . PHE A 1 85 ? 1.962 6.339 5.268 1.00 85.00 85 PHE A CA 1
ATOM 623 C C . PHE A 1 85 ? 2.487 7.759 5.456 1.00 85.00 85 PHE A C 1
ATOM 625 O O . PHE A 1 85 ? 1.718 8.685 5.708 1.00 85.00 85 PHE A O 1
ATOM 632 N N . SER A 1 86 ? 3.798 7.936 5.372 1.00 80.56 86 SER A N 1
ATOM 633 C CA . SER A 1 86 ? 4.478 9.219 5.487 1.00 80.56 86 SER A CA 1
ATOM 634 C C . SER A 1 86 ? 5.012 9.637 4.125 1.00 80.56 86 SER A C 1
ATOM 636 O O . SER A 1 86 ? 5.743 8.890 3.480 1.00 80.56 86 SER A O 1
ATOM 638 N N . SER A 1 87 ? 4.702 10.872 3.745 1.00 78.12 87 SER A N 1
ATOM 639 C CA . SER A 1 87 ? 5.257 11.545 2.571 1.00 78.12 87 SER A CA 1
ATOM 640 C C . SER A 1 87 ? 6.788 11.592 2.636 1.00 78.12 87 SER A C 1
ATOM 642 O O . SER A 1 87 ? 7.369 11.767 3.717 1.00 78.12 87 SER A O 1
ATOM 644 N N . PHE A 1 88 ? 7.431 11.472 1.472 1.00 76.00 88 PHE A N 1
ATOM 645 C CA . PHE A 1 88 ? 8.876 11.605 1.286 1.00 76.00 88 PHE A CA 1
ATOM 646 C C . PHE A 1 88 ? 9.362 13.002 1.686 1.00 76.00 88 PHE A C 1
ATOM 648 O O . PHE A 1 88 ? 10.267 13.141 2.516 1.00 76.00 88 PHE A O 1
ATOM 655 N N . HIS A 1 89 ? 8.708 14.043 1.163 1.00 71.56 89 HIS A N 1
ATOM 656 C CA . HIS A 1 89 ? 8.945 15.416 1.590 1.00 71.56 89 HIS A CA 1
ATOM 657 C C . HIS A 1 89 ? 8.193 15.690 2.895 1.00 71.56 89 HIS A C 1
ATOM 659 O O . HIS A 1 89 ? 6.966 15.564 2.977 1.00 71.56 89 HIS A O 1
ATOM 665 N N . ARG A 1 90 ? 8.946 16.065 3.934 1.00 61.94 90 ARG A N 1
ATOM 666 C CA . ARG A 1 90 ? 8.408 16.632 5.174 1.00 61.94 90 ARG A CA 1
ATOM 667 C C . ARG A 1 90 ? 8.225 18.126 4.971 1.00 61.94 90 ARG A C 1
ATOM 669 O O . ARG A 1 90 ? 9.073 18.896 5.414 1.00 61.94 90 ARG A O 1
ATOM 676 N N . ASP A 1 91 ? 7.166 18.530 4.281 1.00 52.75 91 ASP A N 1
ATOM 677 C CA . ASP A 1 91 ? 6.949 19.960 4.104 1.00 52.75 91 ASP A CA 1
ATOM 678 C C . ASP A 1 91 ? 6.295 20.593 5.333 1.00 52.75 91 ASP A C 1
ATOM 680 O O . ASP A 1 91 ? 5.365 20.045 5.931 1.00 52.75 91 ASP A O 1
ATOM 684 N N . ARG A 1 92 ? 6.849 21.737 5.748 1.00 52.53 92 ARG A N 1
ATOM 685 C CA . ARG A 1 92 ? 6.490 22.456 6.983 1.00 52.53 92 ARG A CA 1
ATOM 686 C C . ARG A 1 92 ? 5.233 23.313 6.841 1.00 52.53 92 ARG A C 1
ATOM 688 O O . ARG A 1 92 ? 4.808 23.900 7.831 1.00 52.53 92 ARG A O 1
ATOM 695 N N . LEU A 1 93 ? 4.632 23.383 5.654 1.00 50.88 93 LEU A N 1
ATOM 696 C CA . LEU A 1 93 ? 3.436 24.177 5.413 1.00 50.88 93 LEU A CA 1
ATOM 697 C C . LEU A 1 93 ? 2.410 23.402 4.564 1.00 50.88 93 LEU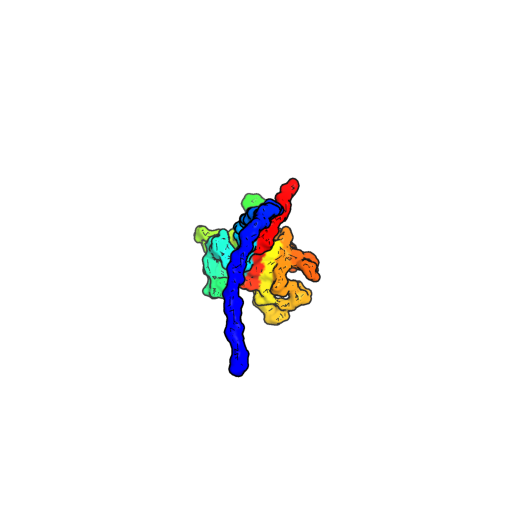 A C 1
ATOM 699 O O . LEU A 1 93 ? 2.660 23.029 3.425 1.00 50.88 93 LEU A O 1
ATOM 703 N N . LEU A 1 94 ? 1.23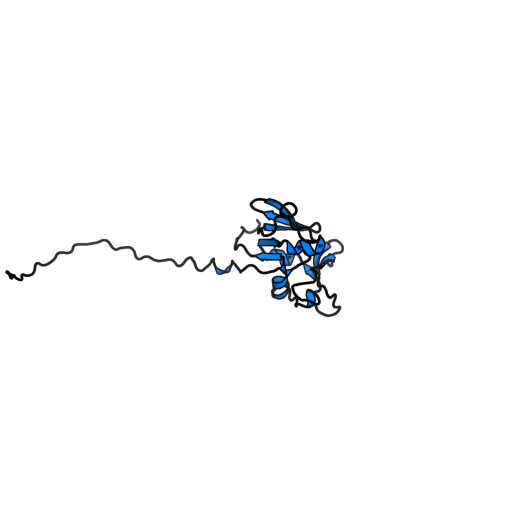5 23.196 5.166 1.00 51.91 94 LEU A N 1
ATOM 704 C CA . LEU A 1 94 ? -0.079 22.926 4.559 1.00 51.91 94 LEU A CA 1
ATOM 705 C C . LEU A 1 94 ? -0.400 21.552 3.932 1.00 51.91 94 LEU A C 1
ATOM 707 O O . LEU A 1 94 ? -1.581 21.300 3.699 1.00 51.91 94 LEU A O 1
ATOM 711 N N . PHE A 1 95 ? 0.537 20.614 3.762 1.00 53.41 95 PHE A N 1
ATOM 712 C CA . PHE A 1 95 ? 0.206 19.271 3.239 1.00 53.41 95 PHE A CA 1
ATOM 713 C C . PHE A 1 95 ? 0.159 18.192 4.332 1.00 53.41 95 PHE A C 1
ATOM 715 O O . PHE A 1 95 ? 1.019 18.143 5.216 1.00 53.41 95 PHE A O 1
ATOM 722 N N . ARG A 1 96 ? -0.845 17.293 4.282 1.00 65.56 96 ARG A N 1
ATOM 723 C CA . ARG A 1 96 ? -0.943 16.124 5.180 1.00 65.56 96 ARG A CA 1
ATOM 724 C C . ARG A 1 96 ? 0.227 15.177 4.915 1.00 65.56 96 ARG A C 1
ATOM 726 O O . ARG A 1 96 ? 0.127 14.230 4.144 1.00 65.56 96 ARG A O 1
ATOM 733 N N . SER A 1 97 ? 1.329 15.404 5.623 1.00 74.38 97 SER A N 1
ATOM 734 C CA . SER A 1 97 ? 2.549 14.595 5.530 1.00 74.38 97 SER A CA 1
ATOM 735 C C . SER A 1 97 ? 2.358 13.140 5.949 1.00 74.38 97 SER A C 1
ATOM 737 O O . SER A 1 97 ? 3.232 12.319 5.689 1.00 74.38 97 SER A O 1
ATOM 739 N N . LYS A 1 98 ? 1.242 12.818 6.610 1.00 80.88 98 LYS A N 1
ATOM 740 C CA . LYS A 1 98 ? 0.941 11.477 7.092 1.00 80.88 98 LYS A CA 1
ATOM 741 C C . LYS A 1 98 ? -0.531 11.115 6.883 1.00 80.88 98 LYS A C 1
ATOM 743 O O . LYS A 1 98 ? -1.417 11.853 7.336 1.00 80.88 98 LYS A O 1
ATOM 748 N N . VAL A 1 99 ? -0.770 9.943 6.311 1.00 85.25 99 VAL A N 1
ATOM 749 C CA . VAL A 1 99 ? -2.084 9.321 6.085 1.00 85.25 99 VAL A CA 1
ATOM 750 C C . VAL A 1 99 ? -2.189 8.094 6.986 1.00 85.25 99 VAL A C 1
ATOM 752 O O . VAL A 1 99 ? -1.236 7.321 7.053 1.00 85.25 99 VAL A O 1
ATOM 755 N N . SER A 1 100 ? -3.299 7.945 7.715 1.00 86.94 100 SER A N 1
ATOM 756 C CA . SER A 1 100 ? -3.529 6.750 8.539 1.00 86.94 100 SER A CA 1
ATOM 757 C C . SER A 1 100 ? -3.593 5.523 7.628 1.00 86.94 100 SER A C 1
ATOM 759 O O . SER A 1 100 ? -4.303 5.537 6.621 1.00 86.94 100 SER A O 1
ATOM 761 N N . MET A 1 101 ? -2.831 4.476 7.958 1.00 88.00 101 MET A N 1
ATOM 762 C CA . MET A 1 101 ? -2.913 3.219 7.213 1.00 88.00 101 MET A CA 1
ATOM 763 C C . MET A 1 101 ? -4.231 2.503 7.496 1.00 88.00 101 MET A C 1
ATOM 765 O O . MET A 1 101 ? -4.802 1.928 6.577 1.00 88.00 101 MET A O 1
ATOM 769 N N . THR A 1 102 ? -4.711 2.553 8.740 1.00 88.62 102 THR A N 1
ATOM 770 C CA . THR A 1 102 ? -5.972 1.930 9.156 1.00 88.62 102 THR A CA 1
ATOM 771 C C . THR A 1 102 ? -7.141 2.532 8.390 1.00 88.62 102 THR A C 1
ATOM 773 O O . THR A 1 102 ? -7.852 1.805 7.702 1.00 88.62 102 THR A O 1
ATOM 776 N N . ASP A 1 103 ? -7.279 3.859 8.432 1.00 89.50 103 ASP A N 1
ATOM 777 C CA . ASP A 1 103 ? -8.360 4.584 7.769 1.00 89.50 103 ASP A CA 1
ATOM 778 C C . ASP A 1 103 ? -8.296 4.372 6.256 1.00 89.50 103 ASP A C 1
ATOM 780 O O . ASP A 1 103 ? -9.287 3.988 5.641 1.00 89.50 103 ASP A O 1
ATOM 784 N N . HIS A 1 104 ? -7.119 4.558 5.647 1.00 90.38 104 HIS A N 1
ATOM 785 C CA . HIS A 1 104 ? -6.974 4.470 4.191 1.00 90.38 104 HIS A CA 1
ATOM 786 C C . HIS A 1 104 ? -7.226 3.058 3.665 1.00 90.38 104 HIS A C 1
ATOM 788 O O . HIS A 1 104 ? -7.936 2.878 2.678 1.00 90.38 104 HIS A O 1
ATOM 794 N N . LEU A 1 105 ? -6.672 2.037 4.326 1.00 91.62 105 LEU A N 1
ATOM 795 C CA . LEU A 1 105 ? -6.848 0.650 3.895 1.00 91.62 105 LEU A CA 1
ATOM 796 C C . LEU A 1 105 ? -8.241 0.106 4.225 1.00 91.62 105 LEU A C 1
ATOM 798 O O . LEU A 1 105 ? -8.665 -0.831 3.557 1.00 91.62 105 LEU A O 1
ATOM 802 N N . SER A 1 106 ? -8.978 0.703 5.171 1.00 91.75 106 SER A N 1
ATOM 803 C CA . SER A 1 106 ? -10.367 0.314 5.477 1.00 91.75 106 SER A CA 1
ATOM 804 C C . SER A 1 106 ? -11.325 0.495 4.297 1.00 91.75 106 SER A C 1
ATOM 806 O O . SER A 1 106 ? -12.364 -0.160 4.235 1.00 91.75 106 SER A O 1
ATOM 808 N N . HIS A 1 107 ? -10.970 1.350 3.335 1.00 91.88 107 HIS A N 1
ATOM 809 C CA . HIS A 1 107 ? -11.747 1.521 2.114 1.00 91.88 107 HIS A CA 1
ATOM 810 C C . HIS A 1 107 ? -11.646 0.308 1.181 1.00 91.88 107 HIS A C 1
ATOM 812 O O . HIS A 1 107 ? -12.496 0.150 0.310 1.00 91.88 107 HIS A O 1
ATOM 818 N N . TYR A 1 108 ? -10.649 -0.561 1.353 1.00 93.38 108 TYR A N 1
ATOM 819 C CA . TYR A 1 108 ? -10.343 -1.657 0.441 1.00 93.38 108 TYR A CA 1
ATOM 820 C C . TYR A 1 108 ? -10.541 -3.017 1.107 1.00 93.38 108 TYR A C 1
ATOM 822 O O . TYR A 1 108 ? -10.243 -3.216 2.280 1.00 93.38 108 TYR A O 1
ATOM 830 N N . ASP A 1 109 ? -10.990 -3.998 0.326 1.00 93.81 109 ASP A N 1
ATOM 831 C CA . ASP A 1 109 ? -11.200 -5.357 0.837 1.00 93.81 109 ASP A CA 1
ATOM 832 C C . ASP A 1 109 ? -9.941 -6.216 0.713 1.00 93.81 109 ASP A C 1
ATOM 834 O O . ASP A 1 109 ? -9.718 -7.160 1.481 1.00 93.81 109 ASP A O 1
ATOM 838 N N . GLN A 1 110 ? -9.156 -5.960 -0.335 1.00 95.31 110 GLN A N 1
ATOM 839 C CA . GLN A 1 110 ? -8.032 -6.800 -0.709 1.00 95.31 110 GLN A CA 1
ATOM 840 C C . GLN A 1 110 ? -6.827 -5.987 -1.147 1.00 95.31 110 GLN A C 1
ATOM 842 O O . GLN A 1 110 ? -6.951 -4.929 -1.765 1.00 95.31 110 GLN A O 1
ATOM 847 N N . ILE A 1 111 ? -5.667 -6.567 -0.871 1.00 94.38 111 ILE A N 1
ATOM 848 C CA . ILE A 1 111 ? -4.353 -6.079 -1.255 1.00 94.38 111 ILE A CA 1
ATOM 849 C C . ILE A 1 111 ? -3.621 -7.173 -2.030 1.00 94.38 111 ILE A C 1
ATOM 851 O O . ILE A 1 111 ? -3.773 -8.365 -1.750 1.00 94.38 111 ILE A O 1
ATOM 855 N N . MET A 1 112 ? -2.833 -6.769 -3.010 1.00 94.12 112 MET A N 1
ATOM 856 C CA . MET A 1 112 ? -1.890 -7.620 -3.721 1.00 94.12 112 MET A CA 1
ATOM 857 C C . MET A 1 112 ? -0.541 -6.916 -3.730 1.00 94.12 112 MET A C 1
ATOM 859 O O . MET A 1 112 ? -0.466 -5.703 -3.916 1.00 94.12 112 MET A O 1
ATOM 863 N N . VAL A 1 113 ? 0.520 -7.683 -3.511 1.00 91.25 113 VAL A N 1
ATOM 864 C CA . VAL A 1 113 ? 1.890 -7.170 -3.471 1.00 91.25 113 VAL A CA 1
ATOM 865 C C . VAL A 1 113 ? 2.658 -7.804 -4.615 1.00 91.25 113 VAL A C 1
ATOM 867 O O . VAL A 1 113 ? 2.695 -9.031 -4.733 1.00 91.25 113 VAL A O 1
ATOM 870 N N . ASP A 1 114 ? 3.233 -6.970 -5.469 1.00 89.81 114 ASP A N 1
ATOM 871 C CA . ASP A 1 114 ? 4.164 -7.394 -6.506 1.00 89.81 114 ASP A CA 1
ATOM 872 C C . ASP A 1 114 ? 5.556 -7.640 -5.884 1.00 89.81 114 ASP A C 1
ATOM 874 O O . ASP A 1 114 ? 5.940 -6.910 -4.961 1.00 89.81 114 ASP A O 1
ATOM 878 N N . PRO A 1 115 ? 6.327 -8.645 -6.350 1.00 87.06 115 PRO A N 1
ATOM 879 C CA . PRO A 1 115 ? 7.680 -8.907 -5.854 1.00 87.06 115 PRO A CA 1
ATOM 880 C C . PRO A 1 115 ? 8.586 -7.670 -5.841 1.00 87.06 115 PRO A C 1
ATOM 882 O O . PRO A 1 115 ? 9.410 -7.528 -4.934 1.00 87.06 115 PRO A O 1
ATOM 885 N N . LEU A 1 116 ? 8.394 -6.736 -6.780 1.00 83.50 116 LEU A N 1
ATOM 886 C CA . LEU A 1 116 ? 9.151 -5.487 -6.873 1.00 83.50 116 LEU A CA 1
ATOM 887 C C . LEU A 1 116 ? 9.082 -4.650 -5.586 1.00 83.50 116 LEU A C 1
ATOM 889 O O . LEU A 1 116 ? 10.038 -3.947 -5.264 1.00 83.50 116 LEU A O 1
ATOM 893 N N . ALA A 1 117 ? 7.997 -4.759 -4.810 1.00 80.69 117 ALA A N 1
ATOM 894 C CA . ALA A 1 117 ? 7.879 -4.088 -3.516 1.00 80.69 117 ALA A CA 1
ATOM 895 C C . ALA A 1 117 ? 8.947 -4.549 -2.507 1.00 80.69 117 ALA A C 1
ATOM 897 O O . ALA A 1 117 ? 9.353 -3.774 -1.643 1.00 80.69 117 ALA A O 1
ATOM 898 N N . PHE A 1 118 ? 9.425 -5.791 -2.630 1.00 79.62 118 PHE A N 1
ATOM 899 C CA . PHE A 1 118 ? 10.435 -6.384 -1.751 1.00 79.62 118 PHE A CA 1
ATOM 900 C C . PHE A 1 118 ? 11.844 -6.316 -2.337 1.00 79.62 118 PHE A C 1
ATOM 902 O O . PHE A 1 118 ? 12.808 -6.170 -1.583 1.00 79.62 118 PHE A O 1
ATOM 909 N N . GLU A 1 119 ? 11.985 -6.434 -3.657 1.00 80.12 119 GLU A N 1
ATOM 910 C CA . GLU A 1 119 ? 13.300 -6.519 -4.301 1.00 80.12 119 GLU A CA 1
ATOM 911 C C . GLU A 1 119 ? 14.154 -5.264 -4.110 1.00 80.12 119 GLU A C 1
ATOM 913 O O . GLU A 1 119 ? 15.376 -5.365 -4.034 1.00 80.12 119 GLU A O 1
ATOM 918 N N . ASP A 1 120 ? 13.533 -4.098 -3.947 1.00 72.50 120 ASP A N 1
ATOM 919 C CA . ASP A 1 120 ? 14.257 -2.871 -3.616 1.00 72.50 120 ASP A CA 1
ATOM 920 C C . ASP A 1 120 ? 14.942 -2.950 -2.236 1.00 72.50 120 ASP A C 1
ATOM 922 O O . ASP A 1 120 ? 16.109 -2.586 -2.084 1.00 72.50 120 ASP A O 1
ATOM 926 N N . ARG A 1 121 ? 14.241 -3.487 -1.229 1.00 73.44 121 ARG A N 1
ATOM 927 C CA . ARG A 1 121 ? 14.739 -3.540 0.152 1.00 73.44 121 ARG A CA 1
ATOM 928 C C . ARG A 1 121 ? 15.699 -4.698 0.394 1.00 73.44 121 ARG A C 1
ATOM 930 O O . ARG A 1 121 ? 16.668 -4.541 1.135 1.00 73.44 121 ARG A O 1
ATOM 937 N N . PHE A 1 122 ? 15.397 -5.865 -0.166 1.00 76.06 122 PHE A N 1
ATOM 938 C CA . PHE A 1 122 ? 16.120 -7.108 0.126 1.00 76.06 122 PHE A CA 1
ATOM 939 C C . PHE A 1 122 ? 17.090 -7.512 -0.988 1.00 76.06 122 PHE A C 1
ATOM 941 O O . PHE A 1 122 ? 17.970 -8.343 -0.762 1.00 76.06 122 PHE A O 1
ATOM 948 N N . GLY A 1 123 ? 16.976 -6.898 -2.163 1.00 78.75 123 GLY A N 1
ATOM 949 C CA . GLY A 1 123 ? 17.751 -7.213 -3.352 1.00 78.75 123 GLY A CA 1
ATOM 950 C C . GLY A 1 123 ? 16.959 -8.037 -4.378 1.00 78.75 123 GLY A C 1
ATOM 951 O O . GLY A 1 123 ? 15.914 -8.614 -4.059 1.00 78.75 123 GLY A O 1
ATOM 952 N N . PRO A 1 124 ? 17.459 -8.121 -5.623 1.00 81.56 124 PRO A N 1
ATOM 953 C CA . PRO A 1 124 ? 16.763 -8.797 -6.715 1.00 81.56 124 PRO A CA 1
ATOM 954 C C . PRO A 1 124 ? 16.451 -10.264 -6.398 1.00 81.56 124 PRO A C 1
ATOM 956 O O . PRO A 1 124 ? 17.290 -10.967 -5.828 1.00 81.56 124 PRO A O 1
ATOM 959 N N . ARG A 1 125 ? 15.284 -10.755 -6.839 1.00 81.06 125 ARG A N 1
ATOM 960 C CA . ARG A 1 125 ? 14.809 -12.146 -6.688 1.00 81.06 125 ARG A CA 1
ATOM 961 C C . ARG A 1 125 ? 14.560 -12.611 -5.251 1.00 81.06 125 ARG A C 1
ATOM 963 O O . ARG A 1 125 ? 14.386 -13.805 -5.027 1.00 81.06 125 ARG A O 1
ATOM 970 N N . GLN A 1 126 ? 14.528 -11.699 -4.281 1.00 79.31 126 GLN A N 1
ATOM 971 C CA . GLN A 1 126 ? 14.164 -12.023 -2.895 1.00 79.31 126 GLN A CA 1
ATOM 972 C C . GLN A 1 126 ? 12.644 -12.087 -2.682 1.00 79.31 126 GLN A C 1
ATOM 974 O O . GLN A 1 126 ? 12.182 -12.646 -1.688 1.00 79.31 126 GLN A O 1
ATOM 979 N N . GLY A 1 127 ? 11.852 -11.557 -3.619 1.00 75.12 127 GLY A N 1
ATOM 980 C CA . GLY A 1 127 ? 10.396 -11.683 -3.627 1.00 75.12 127 GLY A CA 1
ATOM 981 C C . GLY A 1 127 ? 9.943 -13.067 -4.095 1.00 75.12 127 GLY A C 1
ATOM 982 O O . GLY A 1 127 ? 9.423 -13.207 -5.197 1.00 75.12 127 GLY A O 1
ATOM 983 N N . THR A 1 128 ? 10.178 -14.102 -3.286 1.00 81.25 128 THR A N 1
ATOM 984 C CA . THR A 1 128 ? 9.782 -15.485 -3.609 1.00 81.25 128 THR A CA 1
ATOM 985 C C . THR A 1 128 ? 8.505 -15.905 -2.882 1.00 81.25 128 THR A C 1
ATOM 987 O O . THR A 1 128 ? 8.228 -15.426 -1.781 1.00 81.25 128 THR A O 1
ATOM 990 N N . ASP A 1 129 ? 7.781 -16.878 -3.442 1.00 80.56 129 ASP A N 1
ATOM 991 C CA . ASP A 1 129 ? 6.581 -17.467 -2.821 1.00 80.56 129 ASP A CA 1
ATOM 992 C C . ASP A 1 129 ? 6.849 -18.099 -1.443 1.00 80.56 129 ASP A C 1
ATOM 994 O O . ASP A 1 129 ? 5.930 -18.255 -0.640 1.00 80.56 129 ASP A O 1
ATOM 998 N N . ALA A 1 130 ? 8.107 -18.449 -1.145 1.00 82.56 130 ALA A N 1
ATOM 999 C CA . ALA A 1 130 ? 8.510 -18.932 0.175 1.00 82.56 130 ALA A CA 1
ATOM 1000 C C . ALA A 1 130 ? 8.488 -17.822 1.242 1.00 82.56 130 ALA A C 1
ATOM 1002 O O . ALA A 1 130 ? 8.352 -18.109 2.430 1.00 82.56 130 ALA A O 1
ATOM 1003 N N . THR A 1 131 ? 8.628 -16.562 0.830 1.00 82.12 131 THR A N 1
ATOM 1004 C CA . THR A 1 131 ? 8.681 -15.394 1.715 1.00 82.12 131 THR A CA 1
ATOM 1005 C C . THR A 1 131 ? 7.297 -14.792 1.918 1.00 82.12 131 THR A C 1
ATOM 1007 O O . THR A 1 131 ? 6.913 -14.463 3.040 1.00 82.12 131 THR A O 1
ATOM 1010 N N . PHE A 1 132 ? 6.549 -14.627 0.830 1.00 88.50 132 PHE A N 1
ATOM 1011 C CA . PHE A 1 132 ? 5.221 -14.028 0.829 1.00 88.50 132 PHE A CA 1
ATOM 1012 C C . PHE A 1 132 ? 4.484 -14.454 -0.452 1.00 88.50 132 PHE A C 1
ATOM 1014 O O . PHE A 1 132 ? 5.128 -14.606 -1.486 1.00 88.50 132 PHE A O 1
ATOM 1021 N N . PRO A 1 133 ? 3.153 -14.645 -0.433 1.00 91.06 133 PRO A N 1
ATOM 1022 C CA . PRO A 1 133 ? 2.393 -15.008 -1.628 1.00 91.06 133 PRO A CA 1
ATOM 1023 C C . PRO A 1 133 ? 2.208 -13.789 -2.546 1.00 91.06 133 PRO A C 1
ATOM 1025 O O . PRO A 1 133 ? 1.153 -13.147 -2.565 1.00 91.06 133 PRO A O 1
ATOM 1028 N N . PHE A 1 134 ? 3.261 -13.447 -3.283 1.00 90.88 134 PHE A N 1
ATOM 1029 C CA . PHE A 1 134 ? 3.269 -12.340 -4.234 1.00 90.88 134 PHE A CA 1
ATOM 1030 C C . PHE A 1 134 ? 2.308 -12.586 -5.401 1.00 90.88 134 PHE A C 1
ATOM 1032 O O . PHE A 1 134 ? 2.013 -13.721 -5.768 1.00 90.88 134 PHE A O 1
ATOM 1039 N N . GLY A 1 135 ? 1.759 -11.510 -5.967 1.00 91.19 135 GLY A N 1
ATOM 1040 C CA . GLY A 1 135 ? 0.787 -11.586 -7.067 1.00 91.19 135 GLY A CA 1
ATOM 1041 C C . GLY A 1 135 ? -0.571 -12.204 -6.693 1.00 91.19 135 GLY A C 1
ATOM 1042 O O . GLY A 1 135 ? -1.482 -12.252 -7.520 1.00 91.19 135 GLY A O 1
ATOM 1043 N N . ALA A 1 136 ? -0.752 -12.653 -5.447 1.00 93.31 136 ALA A N 1
ATOM 1044 C CA . ALA A 1 136 ? -2.031 -13.121 -4.939 1.00 93.31 136 ALA A CA 1
ATOM 1045 C C . ALA A 1 136 ? -2.825 -11.971 -4.306 1.00 93.31 136 ALA A C 1
ATOM 1047 O O . ALA A 1 136 ? -2.295 -11.153 -3.557 1.00 93.31 136 ALA A O 1
ATOM 1048 N N . TRP A 1 137 ? -4.135 -11.954 -4.552 1.00 94.56 137 TRP A N 1
ATOM 1049 C CA . TRP A 1 137 ? -5.056 -11.076 -3.833 1.00 94.56 137 TRP A CA 1
ATOM 1050 C C . TRP A 1 137 ? -5.385 -11.654 -2.459 1.00 94.56 137 TRP A C 1
ATOM 1052 O O . TRP A 1 137 ? -5.985 -12.730 -2.350 1.00 94.56 137 TRP A O 1
ATOM 1062 N N . LEU A 1 138 ? -5.032 -10.911 -1.417 1.00 94.62 138 LEU A N 1
ATOM 1063 C CA . LEU A 1 138 ? -5.212 -11.288 -0.022 1.00 94.62 138 LEU A CA 1
ATOM 1064 C C . LEU A 1 138 ? -6.203 -10.334 0.640 1.00 94.62 138 LEU A C 1
ATOM 1066 O O . LEU A 1 138 ? -6.171 -9.130 0.403 1.00 94.62 138 LEU A O 1
ATOM 1070 N N . SER A 1 139 ? -7.095 -10.866 1.470 1.00 95.31 139 SER A N 1
ATOM 1071 C CA . SER A 1 139 ? -8.058 -10.048 2.209 1.00 95.31 139 SER A CA 1
ATOM 1072 C C . SER A 1 139 ? -7.394 -9.331 3.370 1.00 95.31 139 SER A C 1
ATOM 1074 O O . SER A 1 139 ? -6.727 -9.981 4.172 1.00 95.31 139 SER A O 1
ATOM 1076 N N . ILE A 1 140 ? -7.620 -8.023 3.472 1.00 93.56 140 ILE A N 1
ATOM 1077 C CA . ILE A 1 140 ? -7.129 -7.198 4.577 1.00 93.56 140 ILE A CA 1
ATOM 1078 C C . ILE A 1 140 ? -7.957 -7.533 5.821 1.00 93.56 140 ILE A C 1
ATOM 1080 O O . ILE A 1 140 ? -9.187 -7.569 5.765 1.00 93.56 140 ILE A O 1
ATOM 1084 N N . ARG A 1 141 ? -7.292 -7.860 6.931 1.00 94.06 141 ARG A N 1
ATOM 1085 C CA . ARG A 1 141 ? -7.948 -8.172 8.210 1.00 94.06 141 ARG A CA 1
ATOM 1086 C C . ARG A 1 141 ? -7.722 -7.086 9.236 1.00 94.06 141 ARG A C 1
ATOM 1088 O O . ARG A 1 141 ? -8.681 -6.618 9.834 1.00 94.06 141 ARG A O 1
ATOM 1095 N N . GLU A 1 142 ? -6.469 -6.697 9.417 1.00 90.19 142 GLU A N 1
ATOM 1096 C CA . GLU A 1 142 ? -6.095 -5.731 10.439 1.00 90.19 142 GLU A CA 1
ATOM 1097 C C . GLU A 1 142 ? -4.797 -5.024 10.064 1.00 90.19 142 GLU A C 1
ATOM 1099 O O . GLU A 1 142 ? -3.908 -5.609 9.442 1.00 90.19 142 GLU A O 1
ATOM 1104 N N . VAL A 1 143 ? -4.677 -3.766 10.474 1.00 86.69 143 VAL A N 1
ATOM 1105 C CA . VAL A 1 143 ? -3.441 -2.994 10.375 1.00 86.69 143 VAL A CA 1
ATOM 1106 C C . VAL A 1 143 ? -2.870 -2.849 11.780 1.00 86.69 143 VAL A C 1
ATOM 1108 O O . VAL A 1 143 ? -3.463 -2.203 12.639 1.00 86.69 143 VAL A O 1
ATOM 1111 N N . ARG A 1 144 ? -1.703 -3.448 12.022 1.00 85.00 144 ARG A N 1
ATOM 1112 C CA . ARG A 1 144 ? -0.967 -3.350 13.287 1.00 85.00 144 ARG A CA 1
ATOM 1113 C C . ARG A 1 144 ? 0.394 -2.702 13.054 1.00 85.00 144 ARG A C 1
ATOM 1115 O O . ARG A 1 144 ? 0.917 -2.676 11.943 1.00 85.00 144 ARG A O 1
ATOM 1122 N N . PHE A 1 145 ? 1.050 -2.281 14.134 1.00 77.12 145 PHE A N 1
ATOM 1123 C CA . PHE A 1 145 ? 2.445 -1.814 14.077 1.00 77.12 145 PHE A CA 1
ATOM 1124 C C . PHE A 1 145 ? 3.436 -2.815 13.537 1.00 77.12 145 PHE A C 1
ATOM 1126 O O . PHE A 1 145 ? 4.487 -2.469 13.011 1.00 77.12 145 PHE A O 1
ATOM 1133 N N . THR A 1 146 ? 3.122 -4.075 13.753 1.00 80.44 146 THR A N 1
ATOM 1134 C CA . THR A 1 146 ? 4.012 -5.166 13.443 1.00 80.44 146 THR A CA 1
ATOM 1135 C C . THR A 1 146 ? 3.837 -5.564 11.961 1.00 80.44 146 THR A C 1
ATOM 1137 O O . THR A 1 146 ? 4.715 -6.206 11.379 1.00 80.44 146 THR A O 1
ATOM 1140 N N . GLY A 1 147 ? 2.740 -5.168 11.310 1.00 85.88 147 GLY A N 1
ATOM 1141 C CA . GLY A 1 147 ? 2.419 -5.498 9.923 1.00 85.88 147 GLY A CA 1
ATOM 1142 C C . GLY A 1 147 ? 0.923 -5.424 9.643 1.00 85.88 147 GLY A C 1
ATOM 1143 O O . GLY A 1 147 ? 0.115 -5.161 10.531 1.00 85.88 147 GLY A O 1
ATOM 1144 N N . ILE A 1 148 ? 0.563 -5.708 8.400 1.00 90.25 148 ILE A N 1
ATOM 1145 C CA . ILE A 1 148 ? -0.822 -5.875 7.973 1.00 90.25 148 ILE A CA 1
ATOM 1146 C C . ILE A 1 148 ? -1.139 -7.369 8.013 1.00 90.25 148 ILE A C 1
ATOM 1148 O O . ILE A 1 148 ? -0.425 -8.182 7.419 1.00 90.25 148 ILE A O 1
ATOM 1152 N N . GLU A 1 149 ? -2.195 -7.738 8.725 1.00 93.06 149 GLU A N 1
ATOM 1153 C CA . GLU A 1 149 ? -2.708 -9.102 8.751 1.00 93.06 149 GLU A CA 1
ATOM 1154 C C . GLU A 1 149 ? -3.594 -9.346 7.537 1.00 93.06 149 GLU A C 1
ATOM 1156 O O . GLU A 1 149 ? -4.558 -8.617 7.288 1.00 93.06 149 GLU A O 1
ATOM 1161 N N . LEU A 1 150 ? -3.255 -10.387 6.781 1.00 94.25 150 LEU A N 1
ATOM 1162 C CA . LEU A 1 150 ? -3.863 -10.721 5.506 1.00 94.25 150 LEU A CA 1
ATOM 1163 C C . LEU A 1 150 ? -4.339 -12.172 5.498 1.00 94.25 150 LEU A C 1
ATOM 1165 O O . LEU A 1 150 ? -3.764 -13.038 6.152 1.00 94.25 150 LEU A O 1
ATOM 1169 N N . LEU A 1 151 ? -5.379 -12.461 4.719 1.00 93.81 151 LEU A N 1
ATOM 1170 C CA . LEU A 1 151 ? -5.878 -13.822 4.538 1.00 93.81 151 LEU A CA 1
ATOM 1171 C C . LEU A 1 151 ? -5.921 -14.201 3.058 1.00 93.81 151 LEU A C 1
ATOM 1173 O O . LEU A 1 151 ? -6.682 -13.624 2.278 1.00 93.81 151 LEU A O 1
ATOM 1177 N N . GLY A 1 152 ? -5.148 -15.222 2.690 1.00 89.31 152 GLY A N 1
ATOM 1178 C CA . GLY A 1 152 ? -5.193 -15.840 1.369 1.00 89.31 152 GLY A CA 1
ATOM 1179 C C . GLY A 1 152 ? -6.043 -17.108 1.371 1.00 89.31 152 GLY A C 1
ATOM 1180 O O . GLY A 1 152 ? -5.908 -17.947 2.258 1.00 89.31 152 GLY A O 1
ATOM 1181 N N . LYS A 1 153 ? -6.867 -17.313 0.334 1.00 83.75 153 LYS A N 1
ATOM 1182 C CA . LYS A 1 153 ? -7.686 -18.538 0.198 1.00 83.75 153 LYS A CA 1
ATOM 1183 C C . LYS A 1 153 ? -6.856 -19.829 0.219 1.00 83.75 153 LYS A C 1
ATOM 1185 O O . LYS A 1 153 ? -7.331 -20.840 0.716 1.00 83.75 153 LYS A O 1
ATOM 1190 N N . ARG A 1 154 ? -5.648 -19.794 -0.354 1.00 86.38 154 ARG A N 1
ATOM 1191 C CA . ARG A 1 154 ? -4.739 -20.949 -0.472 1.00 86.38 154 ARG A CA 1
ATOM 1192 C C . ARG A 1 154 ? -3.577 -20.927 0.523 1.00 86.38 154 ARG A C 1
ATOM 1194 O O . ARG A 1 154 ? -2.947 -21.954 0.720 1.00 86.38 154 ARG A O 1
ATOM 1201 N N . HIS A 1 155 ? -3.303 -19.772 1.127 1.00 83.25 155 HIS A N 1
ATOM 1202 C CA . HIS A 1 155 ? -2.113 -19.549 1.953 1.00 83.25 155 HIS A CA 1
ATOM 1203 C C . HIS A 1 155 ? -2.434 -19.446 3.448 1.00 83.25 155 HIS A C 1
ATOM 1205 O O . HIS A 1 155 ? -1.526 -19.483 4.268 1.00 83.25 155 HIS A O 1
ATOM 1211 N N . GLY A 1 156 ? -3.716 -19.329 3.813 1.00 89.06 156 GLY A N 1
ATOM 1212 C CA . GLY A 1 156 ? -4.104 -19.075 5.193 1.00 89.06 156 GLY A CA 1
ATOM 1213 C C . GLY A 1 156 ? -3.735 -17.652 5.635 1.00 89.06 156 GLY A C 1
ATOM 1214 O O . GLY A 1 156 ? -3.634 -16.754 4.786 1.00 89.06 156 GLY A O 1
ATOM 1215 N N . PRO A 1 157 ? -3.630 -17.408 6.953 1.00 91.75 157 PRO A N 1
ATOM 1216 C CA . PRO A 1 157 ? -3.235 -16.110 7.480 1.00 91.75 157 PRO A CA 1
ATOM 1217 C C . PRO A 1 157 ? -1.761 -15.841 7.163 1.00 91.75 157 PRO A C 1
ATOM 1219 O O . PRO A 1 157 ? -0.890 -16.658 7.451 1.00 91.75 157 PRO A O 1
ATOM 1222 N N . VAL A 1 158 ? -1.487 -14.678 6.582 1.00 91.56 158 VAL A N 1
ATOM 1223 C CA . VAL A 1 158 ? -0.141 -14.204 6.250 1.00 91.56 158 VAL A CA 1
ATOM 1224 C C . VAL A 1 158 ? -0.005 -12.779 6.755 1.00 91.56 158 VAL A C 1
ATOM 1226 O O . VAL A 1 158 ? -0.964 -12.012 6.746 1.00 91.56 158 VAL A O 1
ATOM 1229 N N . ARG A 1 159 ? 1.193 -12.403 7.191 1.00 91.12 159 ARG A N 1
ATOM 1230 C CA . ARG A 1 159 ? 1.469 -11.038 7.624 1.00 91.12 159 ARG A CA 1
ATOM 1231 C C . ARG A 1 159 ? 2.396 -10.350 6.641 1.00 91.12 159 ARG A C 1
ATOM 1233 O O . ARG A 1 159 ? 3.508 -10.812 6.408 1.00 91.12 159 ARG A O 1
ATOM 1240 N N . LEU A 1 160 ? 1.934 -9.230 6.102 1.00 88.19 160 LEU A N 1
ATOM 1241 C CA . LEU A 1 160 ? 2.753 -8.323 5.313 1.00 88.19 160 LEU A CA 1
ATOM 1242 C C . LEU A 1 160 ? 3.481 -7.388 6.285 1.00 88.19 160 LEU A C 1
ATOM 1244 O O . LEU A 1 160 ? 2.814 -6.630 6.996 1.00 88.19 160 LEU A O 1
ATOM 1248 N N . PRO A 1 161 ? 4.818 -7.443 6.391 1.00 83.75 161 PRO A N 1
ATOM 1249 C CA . PRO A 1 161 ? 5.527 -6.515 7.256 1.00 83.75 161 PRO A CA 1
ATOM 1250 C C . PRO A 1 161 ? 5.384 -5.089 6.707 1.00 83.75 161 PRO A C 1
ATOM 1252 O O . PRO A 1 161 ? 5.071 -4.883 5.536 1.00 83.75 161 PRO A O 1
ATOM 1255 N N . LEU A 1 162 ? 5.620 -4.096 7.560 1.00 77.69 162 LEU A N 1
ATOM 1256 C CA . LEU A 1 162 ? 5.553 -2.691 7.166 1.00 77.69 162 LEU A CA 1
ATOM 1257 C C . LEU A 1 162 ? 6.771 -2.298 6.306 1.00 77.69 162 LEU A C 1
ATOM 1259 O O . LEU A 1 162 ? 6.610 -1.768 5.214 1.00 77.69 162 LEU A O 1
ATOM 1263 N N . GLU A 1 163 ? 7.993 -2.615 6.737 1.00 72.00 163 GLU A N 1
ATOM 1264 C CA . GLU A 1 163 ? 9.216 -2.234 6.001 1.00 72.00 163 GLU A CA 1
ATOM 1265 C C . GLU A 1 163 ? 9.269 -2.646 4.508 1.00 72.00 163 GLU A C 1
ATOM 1267 O O . GLU A 1 163 ? 9.843 -1.895 3.721 1.00 72.00 163 GLU A O 1
ATOM 1272 N N . PRO A 1 164 ? 8.666 -3.770 4.077 1.00 69.69 164 PRO A N 1
ATOM 1273 C CA . PRO A 1 164 ? 8.548 -4.141 2.668 1.00 69.69 164 PRO A CA 1
ATOM 1274 C C . PRO A 1 164 ? 7.550 -3.341 1.822 1.00 69.69 164 PRO A C 1
ATOM 1276 O O . PRO A 1 164 ? 7.471 -3.588 0.624 1.00 69.69 164 PRO A O 1
ATOM 1279 N N . LEU A 1 165 ? 6.780 -2.389 2.366 1.00 67.81 165 LEU A N 1
ATOM 1280 C CA . LEU A 1 165 ? 5.869 -1.563 1.550 1.00 67.81 165 LEU A CA 1
ATOM 1281 C C . LEU A 1 165 ? 6.597 -0.443 0.789 1.00 67.81 165 LEU A C 1
ATOM 1283 O O . LEU A 1 165 ? 6.013 0.596 0.499 1.00 67.81 165 LEU A O 1
ATOM 1287 N N . ALA A 1 166 ? 7.878 -0.627 0.481 1.00 67.81 166 ALA A N 1
ATOM 1288 C CA . ALA A 1 166 ? 8.750 0.401 -0.063 1.00 67.81 166 ALA A CA 1
ATOM 1289 C C . ALA A 1 166 ? 8.223 0.962 -1.397 1.00 67.81 166 ALA A C 1
ATOM 1291 O O . ALA A 1 166 ? 8.297 2.161 -1.638 1.00 67.81 166 ALA A O 1
ATOM 1292 N N . VAL A 1 167 ? 7.611 0.150 -2.253 1.00 79.94 167 VAL A N 1
ATOM 1293 C CA . VAL A 1 167 ? 7.191 0.605 -3.586 1.00 79.94 167 VAL A CA 1
ATOM 1294 C C . VAL A 1 167 ? 5.664 0.660 -3.674 1.00 79.94 167 VAL A C 1
ATOM 1296 O O . VAL A 1 167 ? 5.001 -0.347 -3.896 1.00 79.94 167 VAL A O 1
ATOM 1299 N N . ALA A 1 168 ? 5.090 1.856 -3.500 1.00 82.38 168 ALA A N 1
ATOM 1300 C CA . ALA A 1 168 ? 3.637 2.081 -3.501 1.00 82.38 168 ALA A CA 1
ATOM 1301 C C . ALA A 1 168 ? 2.939 1.655 -4.802 1.00 82.38 168 ALA A C 1
ATOM 1303 O O . ALA A 1 168 ? 1.806 1.185 -4.777 1.00 82.38 168 ALA A O 1
ATOM 1304 N N . SER A 1 169 ? 3.598 1.842 -5.944 1.00 84.06 169 SER A N 1
ATOM 1305 C CA . SER A 1 169 ? 3.105 1.430 -7.264 1.00 84.06 169 SER A CA 1
ATOM 1306 C C . SER A 1 169 ? 3.117 -0.086 -7.469 1.00 84.06 169 SER A C 1
ATOM 1308 O O . SER A 1 169 ? 2.398 -0.593 -8.324 1.00 84.06 169 SER A O 1
ATOM 1310 N N . ALA A 1 170 ? 3.906 -0.813 -6.676 1.00 88.06 170 ALA A N 1
ATOM 1311 C CA . ALA A 1 170 ? 3.990 -2.270 -6.680 1.00 88.06 170 ALA A CA 1
ATOM 1312 C C . ALA A 1 170 ? 2.979 -2.911 -5.709 1.00 88.06 170 ALA A C 1
ATOM 1314 O O . ALA A 1 170 ? 2.962 -4.126 -5.518 1.00 88.06 170 ALA A O 1
ATOM 1315 N N . ILE A 1 171 ? 2.126 -2.103 -5.079 1.00 90.25 171 ILE A N 1
ATOM 1316 C CA . ILE A 1 171 ? 1.067 -2.557 -4.185 1.00 90.25 171 ILE A CA 1
ATOM 1317 C C . ILE A 1 171 ? -0.261 -2.181 -4.818 1.00 90.25 171 ILE A C 1
ATOM 1319 O O . ILE A 1 171 ? -0.497 -1.023 -5.151 1.00 90.25 171 ILE A O 1
ATOM 1323 N N . TRP A 1 172 ? -1.141 -3.160 -4.952 1.00 93.38 172 TRP A N 1
ATOM 1324 C CA . TRP A 1 172 ? -2.444 -3.008 -5.574 1.00 93.38 172 TRP A CA 1
ATOM 1325 C C . TRP A 1 172 ? -3.545 -3.213 -4.549 1.00 93.38 172 TRP A C 1
ATOM 1327 O O . TRP A 1 172 ? -3.449 -4.073 -3.675 1.00 93.38 172 TRP A O 1
ATOM 1337 N N . LEU A 1 173 ? -4.613 -2.441 -4.685 1.00 94.69 173 LEU A N 1
ATOM 1338 C CA . LEU A 1 173 ? -5.777 -2.436 -3.816 1.00 94.69 173 LEU A CA 1
ATOM 1339 C C . LEU A 1 173 ? -7.034 -2.633 -4.659 1.00 94.69 173 LEU A C 1
ATOM 1341 O O . LEU A 1 173 ? -7.111 -2.173 -5.801 1.00 94.69 173 LEU A O 1
ATOM 1345 N N . ARG A 1 174 ? -8.038 -3.317 -4.109 1.00 94.69 174 ARG A N 1
ATOM 1346 C CA . ARG A 1 174 ? -9.346 -3.431 -4.766 1.00 94.69 174 ARG A CA 1
ATOM 1347 C C . ARG A 1 174 ? -10.495 -3.604 -3.786 1.00 94.69 174 ARG A C 1
ATOM 1349 O O . ARG A 1 174 ? -10.326 -4.121 -2.680 1.00 94.69 174 ARG A O 1
ATOM 1356 N N . HIS A 1 175 ? -11.683 -3.264 -4.271 1.00 90.88 175 HIS A N 1
ATOM 1357 C CA . HIS A 1 175 ? -12.946 -3.645 -3.656 1.00 90.88 175 HIS A CA 1
ATOM 1358 C C . HIS A 1 175 ? -13.413 -4.970 -4.256 1.00 90.88 175 HIS A C 1
ATOM 1360 O O . HIS A 1 175 ? -13.270 -5.229 -5.450 1.00 90.88 175 HIS A O 1
ATOM 1366 N N . THR A 1 176 ? -13.991 -5.817 -3.425 1.00 80.81 176 THR A N 1
ATOM 1367 C CA . THR A 1 176 ? -14.577 -7.101 -3.812 1.00 80.81 176 THR A CA 1
ATOM 1368 C C . THR A 1 176 ? -16.094 -7.039 -3.927 1.00 80.81 176 THR A C 1
ATOM 1370 O O . THR A 1 176 ? -16.724 -8.070 -4.141 1.00 80.81 176 THR A O 1
ATOM 1373 N N . GLY A 1 177 ? -16.692 -5.850 -3.773 1.00 64.88 177 GLY A N 1
ATOM 1374 C CA . GLY A 1 177 ? -18.145 -5.669 -3.779 1.00 64.88 177 GLY A CA 1
ATOM 1375 C C . GLY A 1 177 ? -18.851 -6.417 -2.643 1.00 64.88 177 GLY A C 1
ATOM 1376 O O . GLY A 1 177 ? -20.075 -6.492 -2.629 1.00 64.88 177 GLY A O 1
ATOM 1377 N N . ARG A 1 178 ? -18.106 -6.980 -1.681 1.00 55.12 178 ARG A N 1
ATOM 1378 C CA . ARG A 1 178 ? -18.671 -7.785 -0.602 1.00 55.12 178 ARG A CA 1
ATOM 1379 C C . ARG A 1 178 ? -19.336 -6.855 0.406 1.00 55.12 178 ARG A C 1
ATOM 1381 O O . ARG A 1 178 ? -18.687 -6.300 1.282 1.00 55.12 178 ARG A O 1
ATOM 1388 N N . THR A 1 179 ? -20.655 -6.739 0.331 1.00 47.53 179 THR A N 1
ATOM 1389 C CA . THR A 1 179 ? -21.471 -6.378 1.492 1.00 47.53 179 THR A CA 1
ATOM 1390 C C . THR A 1 179 ? -21.297 -7.465 2.550 1.00 47.53 179 THR A C 1
ATOM 1392 O O . THR A 1 179 ? -21.932 -8.517 2.494 1.00 47.53 179 THR A O 1
ATOM 1395 N N . GLY A 1 180 ? -20.376 -7.256 3.489 1.00 45.69 180 GLY A N 1
ATOM 1396 C CA . GLY A 1 180 ? -20.406 -7.976 4.758 1.00 45.69 180 GLY A CA 1
ATOM 1397 C C . GLY A 1 180 ? -21.641 -7.551 5.564 1.00 45.69 180 GLY A C 1
ATOM 1398 O O . GLY A 1 180 ? -22.089 -6.412 5.408 1.00 45.69 180 GLY A O 1
ATOM 1399 N N . PRO A 1 181 ? -22.219 -8.433 6.399 1.00 41.44 181 PRO A N 1
ATOM 1400 C CA . PRO A 1 181 ? -23.264 -8.019 7.328 1.00 41.44 181 PRO A CA 1
ATOM 1401 C C . PRO A 1 181 ? -22.703 -6.944 8.270 1.00 41.44 181 PRO A C 1
ATOM 1403 O O . PRO A 1 181 ? -21.538 -7.019 8.667 1.00 41.44 181 PRO A O 1
ATOM 1406 N N . ALA A 1 182 ? -23.525 -5.940 8.588 1.00 33.16 182 ALA A N 1
ATOM 1407 C CA . ALA A 1 182 ? -23.183 -4.905 9.558 1.00 33.16 182 ALA A CA 1
ATOM 1408 C C . ALA A 1 182 ? -22.734 -5.547 10.887 1.00 33.16 182 ALA A C 1
ATOM 1410 O O . ALA A 1 182 ? -23.289 -6.587 11.261 1.00 33.16 182 ALA A O 1
ATOM 1411 N N . PRO A 1 183 ? -21.739 -4.972 11.588 1.00 40.19 183 PRO A N 1
ATOM 1412 C CA . PRO A 1 183 ? -21.380 -5.447 12.917 1.00 40.19 183 PRO A CA 1
ATOM 1413 C C . PRO A 1 183 ? -22.606 -5.349 13.834 1.00 40.19 183 PRO A C 1
ATOM 1415 O O . PRO A 1 183 ? -23.319 -4.343 13.806 1.00 40.19 183 PRO A O 1
ATOM 1418 N N . ALA A 1 184 ? -22.861 -6.433 14.568 1.00 42.03 184 ALA A N 1
ATOM 1419 C CA . ALA A 1 184 ? -23.902 -6.518 15.589 1.00 42.03 184 ALA A CA 1
ATOM 1420 C C . ALA A 1 184 ? -23.579 -5.632 16.798 1.00 42.03 184 ALA A C 1
ATOM 1422 O O . ALA A 1 184 ? -22.372 -5.461 17.089 1.00 42.03 184 ALA A O 1
#

Organism: NCBI:txid582675

pLDDT: mean 70.73, std 19.36, range [33.16, 95.31]

Radius of gyration: 29.78 Å; chains: 1; bounding box: 80×58×96 Å